Protein AF-A0A7S2KU55-F1 (afdb_monomer)

pLDDT: mean 89.02, std 12.55, range [37.56, 98.5]

Solvent-accessible surface area (backbone atoms only — not comparable to full-atom values): 14137 Å² total; per-residue (Å²): 112,73,33,62,51,45,48,50,49,51,56,50,41,56,61,52,36,80,69,86,39,77,92,61,57,81,34,45,67,57,54,40,54,37,32,52,34,23,44,72,46,87,56,88,60,27,32,63,52,28,46,52,52,53,54,47,29,46,54,41,28,76,72,74,40,80,21,62,70,32,41,67,49,54,39,28,32,24,38,20,15,28,70,40,4,73,80,36,73,59,24,25,61,49,20,44,52,51,50,52,51,35,49,65,72,33,46,96,85,49,91,55,68,34,39,72,32,37,69,45,54,36,28,31,28,38,2,17,33,45,34,84,48,86,64,25,33,59,52,23,45,51,51,51,53,48,22,48,52,38,28,77,72,69,38,62,65,30,32,65,32,41,67,41,54,39,29,33,29,40,10,16,45,65,42,91,52,91,62,19,50,60,51,20,53,51,50,53,49,52,30,50,52,42,29,76,73,66,41,69,62,29,46,68,30,40,64,46,55,38,42,51,32,45,35,27,33,72,40,56,51,57,70,34,22,56,50,27,48,51,52,50,52,50,30,48,52,45,28,76,73,67,38,71,60,29,46,75,48,74,68,46,55,50,21,34,52,42,5,46,56,41,34,65,56,75,82,90,77,73,80,76,78,83,84,83,85,131

Foldseek 3Di:
DVLVVLVVVVVVLVVVVVPDDPPSDDAQVSLLVSLQVLLPDPDLCSLVVLVVSQVVLVVCVVVVDNSDDFQSSLLSSLSSLLVNLLPDQCSLVVLVVSVVVLCVVCDPPDDDRSDYFCSSLLSSLSSLLNHQDACSLVVLVVSLVVLVVCVVVVNVRSHHALSSLLSSLSSLLPHPDPCSLVVSVVSLVVLVVVVVVPPPRSHHALSSLLSSLLSLLVDQAPVSLVVLVVSLVVLVVVVVVVPPRSHDDPSSVVSSVSNVVSNPPPPPPDPPPDPPDD

Organism: NCBI:txid163516

InterPro domains:
  IPR002885 Pentatricopeptide repeat [PF13812] (110-174)
  IPR002885 Pentatricopeptide repeat [PF13812] (200-261)
  IPR011990 Tetratricopeptide-like helical domain superfamily [G3DSA:1.25.40.10] (3-193)
  IPR011990 Tetratricopeptide-like helical domain superfamily [G3DSA:1.25.40.10] (199-272)
  IPR051222 Pentatricopeptide/CCM1 RNA-binding [PTHR47942] (93-270)

Mean predicted aligned error: 6.93 Å

Sequence (278 aa):
DSAQRAESVLVFIERIYGKDNEAIRPNTKTFAAILNAWSKSNDGDAAYRAERILRRMETLYNCGNDVKPNVFAFTSVIDTFANNAKRDRNAASKAESILEWMINLSGDGQQNEITPNTVTFNAVIKAHAKSKQEGSAQRASNLLDRMRKFESNGFGHMAPDTITFNAVINAWVNSSESNGFLKAQQTLKLMEDLFAAGNHKVQPDTISYNAVLHGFSKCRDRGSADKAKALLHQMEKLHQQGNDRVRPNAKSFTSVINAYAKSSEPDQAVKAPGGLGR

Structure (mmCIF, N/CA/C/O backbone):
data_AF-A0A7S2KU55-F1
#
_entry.id   AF-A0A7S2KU55-F1
#
loop_
_atom_site.group_PDB
_atom_site.id
_atom_site.type_symbol
_atom_site.label_atom_id
_atom_site.label_alt_id
_atom_site.label_comp_id
_atom_site.label_asym_id
_atom_site.label_entity_id
_atom_site.label_seq_id
_atom_site.pdbx_PDB_ins_code
_atom_site.Cartn_x
_atom_site.Cartn_y
_atom_site.Cartn_z
_atom_site.occupancy
_atom_site.B_iso_or_equiv
_atom_site.auth_seq_id
_atom_site.auth_comp_id
_atom_site.auth_asym_id
_atom_site.auth_atom_id
_atom_site.pdbx_PDB_model_num
ATOM 1 N N . ASP A 1 1 ? 11.630 -23.389 -8.180 1.00 77.81 1 ASP A N 1
ATOM 2 C CA . ASP A 1 1 ? 10.751 -22.206 -8.254 1.00 77.81 1 ASP A CA 1
ATOM 3 C C . ASP A 1 1 ? 10.604 -21.764 -9.717 1.00 77.81 1 ASP A C 1
ATOM 5 O O . ASP A 1 1 ? 11.582 -21.832 -10.458 1.00 77.81 1 ASP A O 1
ATOM 9 N N . SER A 1 2 ? 9.403 -21.375 -10.161 1.00 84.81 2 SER A N 1
ATOM 10 C CA . SER A 1 2 ? 9.143 -20.831 -11.504 1.00 84.81 2 SER A CA 1
ATOM 11 C C . SER A 1 2 ? 9.871 -19.511 -11.770 1.00 84.81 2 SER A C 1
ATOM 13 O O . SER A 1 2 ? 10.299 -19.286 -12.900 1.00 84.81 2 SER A O 1
ATOM 15 N N . ALA A 1 3 ? 10.068 -18.667 -10.751 1.00 87.62 3 ALA A N 1
ATOM 16 C CA . ALA A 1 3 ? 10.754 -17.382 -10.908 1.00 87.62 3 ALA A CA 1
ATOM 17 C C . ALA A 1 3 ? 12.250 -17.558 -11.209 1.00 87.62 3 ALA A C 1
ATOM 19 O O . ALA A 1 3 ? 12.777 -16.966 -12.149 1.00 87.62 3 ALA A O 1
ATOM 20 N N . GLN A 1 4 ? 12.911 -18.474 -10.495 1.00 89.44 4 GLN A N 1
ATOM 21 C CA . GLN A 1 4 ? 14.304 -18.852 -10.761 1.00 89.44 4 GLN A CA 1
ATOM 22 C C . GLN A 1 4 ? 14.487 -19.428 -12.173 1.00 89.44 4 GLN A C 1
ATOM 24 O O . GLN A 1 4 ? 15.474 -19.129 -12.845 1.00 89.44 4 GLN A O 1
ATOM 29 N N . ARG A 1 5 ? 13.528 -20.236 -12.649 1.00 88.56 5 ARG A N 1
ATOM 30 C CA . ARG A 1 5 ? 13.550 -20.763 -14.023 1.00 88.56 5 ARG A CA 1
ATOM 31 C C . ARG A 1 5 ? 13.409 -19.641 -15.053 1.00 88.56 5 ARG A C 1
ATOM 33 O O . ARG A 1 5 ? 14.166 -19.630 -16.015 1.00 88.56 5 ARG A O 1
ATOM 40 N N . ALA A 1 6 ? 12.509 -18.683 -14.828 1.00 88.62 6 ALA A N 1
ATOM 41 C CA . ALA A 1 6 ? 12.355 -17.516 -15.697 1.00 88.62 6 ALA A CA 1
ATOM 42 C C . ALA A 1 6 ? 13.629 -16.646 -15.739 1.00 88.62 6 ALA A C 1
ATOM 44 O O . ALA A 1 6 ? 14.066 -16.260 -16.820 1.00 88.62 6 ALA A O 1
ATOM 45 N N . GLU A 1 7 ? 14.278 -16.404 -14.593 1.00 88.50 7 GLU A N 1
ATOM 46 C CA . GLU A 1 7 ? 15.576 -15.706 -14.538 1.00 88.50 7 GLU A CA 1
ATOM 47 C C . GLU A 1 7 ? 16.676 -16.494 -15.277 1.00 88.50 7 GLU A C 1
ATOM 49 O O . GLU A 1 7 ? 17.462 -15.913 -16.020 1.00 88.50 7 GLU A O 1
ATOM 54 N N . SER A 1 8 ? 16.700 -17.826 -15.155 1.00 87.88 8 SER A N 1
ATOM 55 C CA . SER A 1 8 ? 17.674 -18.671 -15.870 1.00 87.88 8 SER A CA 1
ATOM 56 C C . SER A 1 8 ? 17.509 -18.593 -17.391 1.00 87.88 8 SER A C 1
ATOM 58 O O . SER A 1 8 ? 18.499 -18.620 -18.120 1.00 87.88 8 SER A O 1
ATOM 60 N N . VAL A 1 9 ? 16.269 -18.460 -17.876 1.00 87.25 9 VAL A N 1
ATOM 61 C CA . VAL A 1 9 ? 15.986 -18.247 -19.303 1.00 87.25 9 VAL A CA 1
ATOM 62 C C . VAL A 1 9 ? 16.544 -16.902 -19.775 1.00 87.25 9 VAL A C 1
ATOM 64 O O . VAL A 1 9 ? 17.112 -16.852 -20.859 1.00 87.25 9 VAL A O 1
ATOM 67 N N . LEU A 1 10 ? 16.470 -15.837 -18.969 1.00 86.12 10 LEU A N 1
ATOM 68 C CA . LEU A 1 10 ? 17.091 -14.551 -19.317 1.00 86.12 10 LEU A CA 1
ATOM 69 C C . LEU A 1 10 ? 18.605 -14.672 -19.471 1.00 86.12 10 LEU A C 1
ATOM 71 O O . LEU A 1 10 ? 19.140 -14.248 -20.488 1.00 86.12 10 LEU A O 1
ATOM 75 N N . VAL A 1 11 ? 19.275 -15.303 -18.504 1.00 86.19 11 VAL A N 1
ATOM 76 C CA . VAL A 1 11 ? 20.729 -15.534 -18.562 1.00 86.19 11 VAL A CA 1
ATOM 77 C C . VAL A 1 11 ? 21.099 -16.357 -19.797 1.00 86.19 11 VAL A C 1
ATOM 79 O O . VAL A 1 11 ? 22.099 -16.081 -20.461 1.00 86.19 11 VAL A O 1
ATOM 82 N N . PHE A 1 12 ? 20.285 -17.362 -20.127 1.00 84.69 12 PHE A N 1
ATOM 83 C CA . PHE A 1 12 ? 20.473 -18.146 -21.340 1.00 84.69 12 PHE A CA 1
ATOM 84 C C . PHE A 1 12 ? 20.353 -17.274 -22.593 1.00 84.69 12 PHE A C 1
ATOM 86 O O . PHE A 1 12 ? 21.273 -17.301 -23.406 1.00 84.69 12 PHE A O 1
ATOM 93 N N . ILE A 1 13 ? 19.285 -16.472 -22.710 1.00 82.81 13 ILE A N 1
ATOM 94 C CA . ILE A 1 13 ? 19.056 -15.550 -23.833 1.00 82.81 13 ILE A CA 1
ATOM 95 C C . ILE A 1 13 ? 20.216 -14.549 -23.975 1.00 82.81 13 ILE A C 1
ATOM 97 O O . ILE A 1 13 ? 20.722 -14.347 -25.076 1.00 82.81 13 ILE A O 1
ATOM 101 N N . GLU A 1 14 ? 20.696 -13.962 -22.877 1.00 78.88 14 GLU A N 1
ATOM 102 C CA . GLU A 1 14 ? 21.829 -13.025 -22.899 1.00 78.88 14 GLU A CA 1
ATOM 103 C C . GLU A 1 14 ? 23.132 -13.693 -23.375 1.00 78.88 14 GLU A C 1
ATOM 105 O O . GLU A 1 14 ? 23.921 -13.080 -24.096 1.00 78.88 14 GLU A O 1
ATOM 110 N N . ARG A 1 15 ? 23.353 -14.969 -23.029 1.00 79.62 15 ARG A N 1
ATOM 111 C CA . ARG A 1 15 ? 24.544 -15.726 -23.449 1.00 79.62 15 ARG A CA 1
ATOM 112 C C . ARG A 1 15 ? 24.552 -16.041 -24.945 1.00 79.62 15 ARG A C 1
ATOM 114 O O . ARG A 1 15 ? 25.622 -16.049 -25.550 1.00 79.62 15 ARG A O 1
ATOM 121 N N . ILE A 1 16 ? 23.392 -16.350 -25.523 1.00 75.69 16 ILE A N 1
ATOM 122 C CA . ILE A 1 16 ? 23.267 -16.641 -26.960 1.00 75.69 16 ILE A CA 1
ATOM 123 C C . ILE A 1 16 ? 23.226 -15.360 -27.805 1.00 75.69 16 ILE A C 1
ATOM 125 O O . ILE A 1 16 ? 23.717 -15.373 -28.928 1.00 75.69 16 ILE A O 1
ATOM 129 N N . TYR A 1 17 ? 22.735 -14.245 -27.249 1.00 69.25 17 TYR A N 1
ATOM 130 C CA . TYR A 1 17 ? 22.752 -12.931 -27.903 1.00 69.25 17 TYR A CA 1
ATOM 131 C C . TYR A 1 17 ? 24.174 -12.456 -28.242 1.00 69.25 17 TYR A C 1
ATOM 133 O O . TYR A 1 17 ? 24.401 -11.951 -29.336 1.00 69.25 17 TYR A O 1
ATOM 141 N N . GLY A 1 18 ? 25.155 -12.681 -27.358 1.00 60.44 18 GLY A N 1
ATOM 142 C CA . GLY A 1 18 ? 26.559 -12.312 -27.601 1.00 60.44 18 GLY A CA 1
ATOM 143 C C . GLY A 1 18 ? 27.261 -13.075 -28.740 1.00 60.44 18 GLY A C 1
ATOM 144 O O . GLY A 1 18 ? 28.468 -12.921 -28.896 1.00 60.44 18 GLY A O 1
ATOM 145 N N . LYS A 1 19 ? 26.538 -13.923 -29.489 1.00 57.94 19 LYS A N 1
ATOM 146 C CA . LYS A 1 19 ? 27.038 -14.792 -30.564 1.00 57.94 19 LYS A CA 1
ATOM 147 C C . LYS A 1 19 ? 26.159 -14.741 -31.832 1.00 57.94 19 LYS A C 1
ATOM 149 O O . LYS A 1 19 ? 25.810 -15.789 -32.353 1.00 57.94 19 LYS A O 1
ATOM 154 N N . ASP A 1 20 ? 25.798 -13.557 -32.331 1.00 55.19 20 ASP A N 1
ATOM 155 C CA . ASP A 1 20 ? 25.278 -13.361 -33.710 1.00 55.19 20 ASP A CA 1
ATOM 156 C C . ASP A 1 20 ? 23.749 -13.439 -33.950 1.00 55.19 20 ASP A C 1
ATOM 158 O O . ASP A 1 20 ? 23.322 -13.688 -35.078 1.00 55.19 20 ASP A O 1
ATOM 162 N N . ASN A 1 21 ? 22.879 -13.188 -32.957 1.00 64.25 21 ASN A N 1
ATOM 163 C CA . ASN A 1 21 ? 21.425 -13.122 -33.213 1.00 64.25 21 ASN A CA 1
ATOM 164 C C . ASN A 1 21 ? 20.723 -11.942 -32.515 1.00 64.25 21 ASN A C 1
ATOM 166 O O . ASN A 1 21 ? 20.385 -12.001 -31.332 1.00 64.25 21 ASN A O 1
ATOM 170 N N . GLU A 1 22 ? 20.445 -10.875 -33.269 1.00 66.56 22 GLU A N 1
ATOM 171 C CA . GLU A 1 22 ? 19.709 -9.699 -32.778 1.00 66.56 22 GLU A CA 1
ATOM 172 C C . GLU A 1 22 ? 18.219 -9.980 -32.505 1.00 66.56 22 GLU A C 1
ATOM 174 O O . GLU A 1 22 ? 17.615 -9.315 -31.662 1.00 66.56 22 GLU A O 1
ATOM 179 N N . ALA A 1 23 ? 17.619 -10.996 -33.142 1.00 71.62 23 ALA A N 1
ATOM 180 C CA . ALA A 1 23 ? 16.180 -11.276 -33.044 1.00 71.62 23 ALA A CA 1
ATOM 181 C C . ALA A 1 23 ? 15.738 -11.786 -31.659 1.00 71.62 23 ALA A C 1
ATOM 183 O O . ALA A 1 23 ? 14.553 -11.763 -31.329 1.00 71.62 23 ALA A O 1
ATOM 184 N N . ILE A 1 24 ? 16.685 -12.248 -30.841 1.00 76.06 24 ILE A N 1
ATOM 185 C CA . ILE A 1 24 ? 16.445 -12.808 -29.504 1.00 76.06 24 ILE A CA 1
ATOM 186 C C . ILE A 1 24 ? 16.807 -11.838 -28.373 1.00 76.06 24 ILE A C 1
ATOM 188 O O . ILE A 1 24 ? 16.785 -12.226 -27.207 1.00 76.06 24 ILE A O 1
ATOM 192 N N . ARG A 1 25 ? 17.142 -10.580 -28.686 1.00 74.94 25 ARG A N 1
ATOM 193 C CA . ARG A 1 25 ? 17.523 -9.572 -27.687 1.00 74.94 25 ARG A CA 1
ATOM 194 C C . ARG A 1 25 ? 16.415 -9.402 -26.631 1.00 74.94 25 ARG A C 1
ATOM 196 O O . ARG A 1 25 ? 15.265 -9.131 -26.993 1.00 74.94 25 ARG A O 1
ATOM 203 N N . PRO A 1 26 ? 16.727 -9.517 -25.324 1.00 81.38 26 PRO A N 1
ATOM 204 C CA . PRO A 1 26 ? 15.766 -9.213 -24.273 1.00 81.38 26 PRO A CA 1
ATOM 205 C C . PRO A 1 26 ? 15.262 -7.774 -24.399 1.00 81.38 26 PRO A C 1
ATOM 207 O O . PRO A 1 26 ? 16.054 -6.842 -24.511 1.00 81.38 26 PRO A O 1
ATOM 210 N N . ASN A 1 27 ? 13.946 -7.599 -24.346 1.00 85.25 27 ASN A N 1
ATOM 211 C CA . ASN A 1 27 ? 13.297 -6.291 -24.372 1.00 85.25 27 ASN A CA 1
ATOM 212 C C . ASN A 1 27 ? 12.539 -6.049 -23.060 1.00 85.25 27 ASN A C 1
ATOM 214 O O . ASN A 1 27 ? 12.462 -6.925 -22.191 1.00 85.25 27 ASN A O 1
ATOM 218 N N . THR A 1 28 ? 11.923 -4.876 -22.921 1.00 87.56 28 THR A N 1
ATOM 219 C CA . THR A 1 28 ? 11.150 -4.499 -21.726 1.00 87.56 28 THR A CA 1
ATOM 220 C C . THR A 1 28 ? 10.103 -5.545 -21.319 1.00 87.56 28 THR A C 1
ATOM 222 O O . THR A 1 28 ? 9.896 -5.765 -20.125 1.00 87.56 28 THR A O 1
ATOM 225 N N . LYS A 1 29 ? 9.475 -6.253 -22.274 1.00 87.19 29 LYS A N 1
ATOM 226 C CA . LYS A 1 29 ? 8.480 -7.300 -21.973 1.00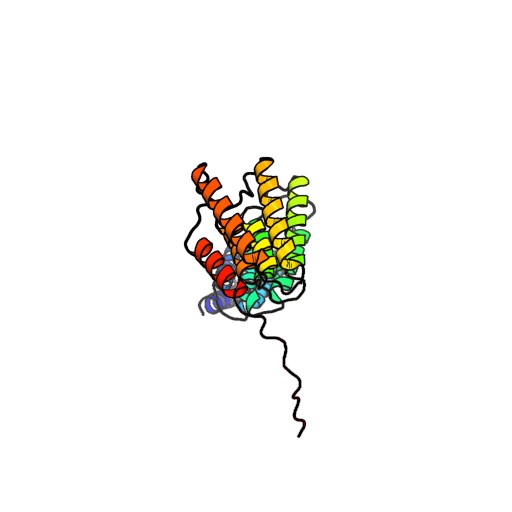 87.19 29 LYS A CA 1
ATOM 227 C C . LYS A 1 29 ? 9.120 -8.535 -21.337 1.00 87.19 29 LYS A C 1
ATOM 229 O O . LYS A 1 29 ? 8.548 -9.081 -20.395 1.00 87.19 29 LYS A O 1
ATOM 234 N N . THR A 1 30 ? 10.301 -8.949 -21.803 1.00 89.25 30 THR A N 1
ATOM 235 C CA . THR A 1 30 ? 11.052 -10.075 -21.220 1.00 89.25 30 THR A CA 1
ATOM 236 C C . THR A 1 30 ? 11.371 -9.806 -19.752 1.00 89.25 30 THR A C 1
ATOM 238 O O . THR A 1 30 ? 11.058 -10.622 -18.887 1.00 89.25 30 THR A O 1
ATOM 241 N N . PHE A 1 31 ? 11.922 -8.629 -19.450 1.00 90.81 31 PHE A N 1
ATOM 242 C CA . PHE A 1 31 ? 12.237 -8.246 -18.075 1.00 90.81 31 PHE A CA 1
ATOM 243 C C . PHE A 1 31 ? 10.983 -8.102 -17.203 1.00 90.81 31 PHE A C 1
ATOM 245 O O . PHE A 1 31 ? 10.953 -8.619 -16.085 1.00 90.81 31 PHE A O 1
ATOM 252 N N . ALA A 1 32 ? 9.920 -7.476 -17.719 1.00 89.38 32 ALA A N 1
ATOM 253 C CA . ALA A 1 32 ? 8.648 -7.349 -17.010 1.00 89.38 32 ALA A CA 1
ATOM 254 C C . ALA A 1 32 ? 8.047 -8.717 -16.641 1.00 89.38 32 ALA A C 1
ATOM 256 O O . ALA A 1 32 ? 7.577 -8.904 -15.517 1.00 89.38 32 ALA A O 1
ATOM 257 N N . ALA A 1 33 ? 8.104 -9.703 -17.542 1.00 90.38 33 ALA A N 1
ATOM 258 C CA . ALA A 1 33 ? 7.617 -11.053 -17.265 1.00 90.38 33 ALA A CA 1
ATOM 259 C C . ALA A 1 33 ? 8.371 -11.718 -16.101 1.00 90.38 33 ALA A C 1
ATOM 261 O O . ALA A 1 33 ? 7.756 -12.368 -15.253 1.00 90.38 33 ALA A O 1
ATOM 262 N N . ILE A 1 34 ? 9.687 -11.515 -16.020 1.00 92.50 34 ILE A N 1
ATOM 263 C CA . ILE A 1 34 ? 10.525 -12.073 -14.952 1.00 92.50 34 ILE A CA 1
ATOM 264 C C . ILE A 1 34 ? 10.258 -11.354 -13.626 1.00 92.50 34 ILE A C 1
ATOM 266 O O . ILE A 1 34 ? 10.112 -12.013 -12.599 1.00 92.50 34 ILE A O 1
ATOM 270 N N . LEU A 1 35 ? 10.120 -10.025 -13.635 1.00 93.69 35 LEU A N 1
ATOM 271 C CA . LEU A 1 35 ? 9.746 -9.250 -12.446 1.00 93.69 35 LEU A CA 1
ATOM 272 C C . LEU A 1 35 ? 8.379 -9.677 -11.891 1.00 93.69 35 LEU A C 1
ATOM 274 O O . LEU A 1 35 ? 8.228 -9.835 -10.682 1.00 93.69 35 LEU A O 1
ATOM 278 N N . ASN A 1 36 ? 7.409 -9.947 -12.766 1.00 91.06 36 ASN A N 1
ATOM 279 C CA . ASN A 1 36 ? 6.107 -10.494 -12.382 1.00 91.06 36 ASN A CA 1
ATOM 280 C C . ASN A 1 36 ? 6.200 -11.927 -11.829 1.00 91.06 36 ASN A C 1
ATOM 282 O O . ASN A 1 36 ? 5.436 -12.309 -10.945 1.00 91.06 36 ASN A O 1
ATOM 286 N N . ALA A 1 37 ? 7.120 -12.746 -12.345 1.00 92.12 37 ALA A N 1
ATOM 287 C CA . ALA A 1 37 ? 7.362 -14.074 -11.790 1.00 92.12 37 ALA A CA 1
ATOM 288 C C . ALA A 1 37 ? 7.951 -13.975 -10.372 1.00 92.12 37 ALA A C 1
ATOM 290 O O . ALA A 1 37 ? 7.498 -14.684 -9.474 1.00 92.12 37 ALA A O 1
ATOM 291 N N . TRP A 1 38 ? 8.897 -13.056 -10.149 1.00 92.81 38 TRP A N 1
ATOM 292 C CA . TRP A 1 38 ? 9.461 -12.789 -8.824 1.00 92.81 38 TRP A CA 1
ATOM 293 C C . TRP A 1 38 ? 8.447 -12.195 -7.847 1.00 92.81 38 TRP A C 1
ATOM 295 O O . TRP A 1 38 ? 8.446 -12.593 -6.685 1.00 92.81 38 TRP A O 1
ATOM 305 N N . SER A 1 39 ? 7.538 -11.319 -8.289 1.00 89.94 39 SER A N 1
ATOM 306 C CA . SER A 1 39 ? 6.506 -10.737 -7.410 1.00 89.94 39 SER A CA 1
ATOM 307 C C . SER A 1 39 ? 5.508 -11.746 -6.863 1.00 89.94 39 SER A C 1
ATOM 309 O O . SER A 1 39 ? 4.933 -11.529 -5.794 1.00 89.94 39 SER A O 1
ATOM 311 N N . LYS A 1 40 ? 5.357 -12.875 -7.557 1.00 88.19 40 LYS A N 1
ATOM 312 C CA . LYS A 1 40 ? 4.513 -14.001 -7.151 1.00 88.19 40 LYS A CA 1
ATOM 313 C C . LYS A 1 40 ? 5.285 -15.121 -6.454 1.00 88.19 40 LYS A C 1
ATOM 315 O O . LYS A 1 40 ? 4.661 -16.074 -5.988 1.00 88.19 40 LYS A O 1
ATOM 320 N N . SER A 1 41 ? 6.613 -15.037 -6.387 1.00 88.56 41 SER A N 1
ATOM 321 C CA . SER A 1 41 ? 7.423 -16.017 -5.670 1.00 88.56 41 SER A CA 1
ATOM 322 C C . SER A 1 41 ? 7.318 -15.805 -4.154 1.00 88.56 41 SER A C 1
ATOM 324 O O . SER A 1 41 ? 7.143 -14.691 -3.663 1.00 88.56 41 SER A O 1
ATOM 326 N N . ASN A 1 42 ? 7.421 -16.904 -3.406 1.00 84.69 42 ASN A N 1
ATOM 327 C CA . ASN A 1 42 ? 7.502 -16.910 -1.943 1.00 84.69 42 ASN A CA 1
ATOM 328 C C . ASN A 1 42 ? 8.953 -17.104 -1.448 1.00 84.69 42 ASN A C 1
ATOM 330 O O . ASN A 1 42 ? 9.163 -17.311 -0.249 1.00 84.69 42 ASN A O 1
ATOM 334 N N . ASP A 1 43 ? 9.929 -17.077 -2.364 1.00 87.88 43 ASP A N 1
ATOM 335 C CA . ASP A 1 43 ? 11.366 -17.110 -2.084 1.00 87.88 43 ASP A CA 1
ATOM 336 C C . ASP A 1 43 ? 11.767 -15.874 -1.254 1.00 87.88 43 ASP A C 1
ATOM 338 O O . ASP A 1 43 ? 11.323 -14.755 -1.526 1.00 87.88 43 ASP A O 1
ATOM 342 N N . GLY A 1 44 ? 12.581 -16.079 -0.214 1.00 84.25 44 GLY A N 1
ATOM 343 C CA . GLY A 1 44 ? 13.027 -15.006 0.680 1.00 84.25 44 GLY A CA 1
ATOM 344 C C . GLY A 1 44 ? 13.910 -13.969 -0.017 1.00 84.25 44 GLY A C 1
ATOM 345 O O . GLY A 1 44 ? 13.865 -12.794 0.344 1.00 84.25 44 GLY A O 1
ATOM 346 N N . ASP A 1 45 ? 14.631 -14.377 -1.063 1.00 89.06 45 ASP A N 1
ATOM 347 C CA . ASP A 1 45 ? 15.509 -13.504 -1.844 1.00 89.06 45 ASP A CA 1
ATOM 348 C C . ASP A 1 45 ? 14.792 -12.857 -3.038 1.00 89.06 45 ASP A C 1
ATOM 350 O O . ASP A 1 45 ? 15.401 -12.082 -3.784 1.00 89.06 45 ASP A O 1
ATOM 354 N N . ALA A 1 46 ? 13.497 -13.144 -3.236 1.00 91.94 46 ALA A N 1
ATOM 355 C CA . ALA A 1 46 ? 12.731 -12.676 -4.390 1.00 91.94 46 ALA A CA 1
ATOM 356 C C . ALA A 1 46 ? 12.823 -11.157 -4.581 1.00 91.94 46 ALA A C 1
ATOM 358 O O . ALA A 1 46 ? 13.003 -10.685 -5.704 1.00 91.94 46 ALA A O 1
ATOM 359 N N . ALA A 1 47 ? 12.752 -10.396 -3.486 1.00 93.00 47 ALA A N 1
ATOM 360 C CA . ALA A 1 47 ? 12.774 -8.940 -3.537 1.00 93.00 47 ALA A CA 1
ATOM 361 C C . ALA A 1 47 ? 14.130 -8.378 -4.000 1.00 93.00 47 ALA A C 1
ATOM 363 O O . ALA A 1 47 ? 14.184 -7.514 -4.874 1.00 93.00 47 ALA A O 1
ATOM 364 N N . TYR A 1 48 ? 15.235 -8.928 -3.491 1.00 94.38 48 TYR A N 1
ATOM 365 C CA . TYR A 1 48 ? 16.584 -8.513 -3.884 1.00 94.38 48 TYR A CA 1
ATOM 366 C C . TYR A 1 48 ? 16.924 -8.938 -5.317 1.00 94.38 48 TYR A C 1
ATOM 368 O O . TYR A 1 48 ? 17.580 -8.195 -6.050 1.00 94.38 48 TYR A O 1
ATOM 376 N N . ARG A 1 49 ? 16.441 -10.106 -5.757 1.00 94.56 49 ARG A N 1
ATOM 377 C CA . ARG A 1 49 ? 16.576 -10.537 -7.155 1.00 94.56 49 ARG A CA 1
ATOM 378 C C . ARG A 1 49 ? 15.783 -9.642 -8.101 1.00 94.56 49 ARG A C 1
ATOM 380 O O . ARG A 1 49 ? 16.327 -9.219 -9.119 1.00 94.56 49 ARG A O 1
ATOM 387 N N . ALA A 1 50 ? 14.547 -9.297 -7.746 1.00 95.25 50 ALA A N 1
ATOM 388 C CA . ALA A 1 50 ? 13.735 -8.359 -8.513 1.00 95.25 50 ALA A CA 1
ATOM 389 C C . ALA A 1 50 ? 14.401 -6.970 -8.598 1.00 95.25 50 ALA A C 1
ATOM 391 O O . ALA A 1 50 ? 14.486 -6.401 -9.686 1.00 95.25 50 ALA A O 1
ATOM 392 N N . GLU A 1 51 ? 14.966 -6.459 -7.494 1.00 95.88 51 GLU A N 1
ATOM 393 C CA . GLU A 1 51 ? 15.739 -5.205 -7.490 1.00 95.88 51 GLU A CA 1
ATOM 394 C C . GLU A 1 51 ? 16.939 -5.276 -8.446 1.00 95.88 51 GLU A C 1
ATOM 396 O O . GLU A 1 51 ? 17.148 -4.367 -9.251 1.00 95.88 51 GLU A O 1
ATOM 401 N N . ARG A 1 52 ? 17.709 -6.371 -8.406 1.00 95.25 52 ARG A N 1
ATOM 402 C CA . ARG A 1 52 ? 18.865 -6.571 -9.291 1.00 95.25 52 ARG A CA 1
ATOM 403 C C . ARG A 1 52 ? 18.468 -6.554 -10.766 1.00 95.25 52 ARG A C 1
ATOM 405 O O . ARG A 1 52 ? 19.172 -5.957 -11.577 1.00 95.25 52 ARG A O 1
ATOM 412 N N . ILE A 1 53 ? 17.341 -7.175 -11.107 1.00 94.31 53 ILE A N 1
ATOM 413 C CA . ILE A 1 53 ? 16.807 -7.195 -12.473 1.00 94.31 53 ILE A CA 1
ATOM 414 C C . ILE A 1 53 ? 16.400 -5.784 -12.914 1.00 94.31 53 ILE A C 1
ATOM 416 O O . ILE A 1 53 ? 16.748 -5.372 -14.017 1.00 94.31 53 ILE A O 1
ATOM 420 N N . LEU A 1 54 ? 15.738 -5.007 -12.053 1.00 95.25 54 LEU A N 1
ATOM 421 C CA . LEU A 1 54 ? 15.360 -3.625 -12.364 1.00 95.25 54 LEU A CA 1
ATOM 422 C C . LEU A 1 54 ? 16.585 -2.715 -12.567 1.00 95.25 54 LEU A C 1
ATOM 424 O O . LEU A 1 54 ? 16.638 -1.964 -13.538 1.00 95.25 54 LEU A O 1
ATOM 428 N N . ARG A 1 55 ? 17.615 -2.831 -11.718 1.00 94.75 55 ARG A N 1
ATOM 429 C CA . ARG A 1 55 ? 18.896 -2.117 -11.907 1.00 94.75 55 ARG A CA 1
ATOM 430 C C . ARG A 1 55 ? 19.604 -2.531 -13.194 1.00 94.75 55 ARG A C 1
ATOM 432 O O . ARG A 1 55 ? 20.225 -1.709 -13.867 1.00 94.75 55 ARG A O 1
ATOM 439 N N . ARG A 1 56 ? 19.498 -3.811 -13.562 1.00 91.81 56 ARG A N 1
ATOM 440 C CA . ARG A 1 56 ? 20.030 -4.315 -14.828 1.00 91.81 56 ARG A CA 1
ATOM 441 C C . ARG A 1 56 ? 19.308 -3.696 -16.025 1.00 91.81 56 ARG A C 1
ATOM 443 O O . ARG A 1 56 ? 19.997 -3.295 -16.958 1.00 91.81 56 ARG A O 1
ATOM 450 N N . MET A 1 57 ? 17.978 -3.567 -15.985 1.00 92.56 57 MET A N 1
ATOM 451 C CA . MET A 1 57 ? 17.213 -2.862 -17.025 1.00 92.56 57 MET A CA 1
ATOM 452 C C . MET A 1 57 ? 17.699 -1.419 -17.197 1.00 92.56 57 MET A C 1
ATOM 454 O O . MET A 1 57 ? 17.997 -1.016 -18.315 1.00 92.56 57 MET A O 1
ATOM 458 N N . GLU A 1 58 ? 17.850 -0.668 -16.099 1.00 91.00 58 GLU A N 1
ATOM 459 C CA . GLU A 1 58 ? 18.364 0.711 -16.140 1.00 91.00 58 GLU A CA 1
ATOM 460 C C . GLU A 1 58 ? 19.770 0.774 -16.753 1.00 91.00 58 GLU A C 1
ATOM 462 O O . GLU A 1 58 ? 20.025 1.582 -17.641 1.00 91.00 58 GLU A O 1
ATOM 467 N N . THR A 1 59 ? 20.672 -0.116 -16.332 1.00 90.81 59 THR A N 1
ATOM 468 C CA . THR A 1 59 ? 22.039 -0.170 -16.873 1.00 90.81 59 THR A CA 1
ATOM 469 C C . THR A 1 59 ? 22.026 -0.419 -18.381 1.00 90.81 59 THR A C 1
ATOM 471 O O . THR A 1 59 ? 22.720 0.264 -19.128 1.00 90.81 59 THR A O 1
ATOM 474 N N . LEU A 1 6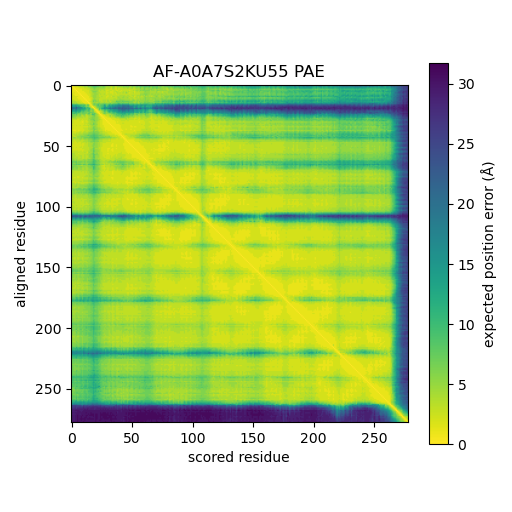0 ? 21.222 -1.380 -18.847 1.00 88.69 60 LEU A N 1
ATOM 475 C CA . LEU A 1 60 ? 21.106 -1.690 -20.271 1.00 88.69 60 LEU A CA 1
ATOM 476 C C . LEU A 1 60 ? 20.532 -0.507 -21.055 1.00 88.69 60 LEU A C 1
ATOM 478 O O . LEU A 1 60 ? 21.063 -0.179 -22.117 1.00 88.69 60 LEU A O 1
ATOM 482 N N . TYR A 1 61 ? 19.503 0.152 -20.523 1.00 88.88 61 TYR A N 1
ATOM 483 C CA . TYR A 1 61 ? 18.927 1.351 -21.125 1.00 88.88 61 TYR A CA 1
ATOM 484 C C . TYR A 1 61 ? 19.957 2.481 -21.254 1.00 88.88 61 TYR A C 1
ATOM 486 O O . TYR A 1 61 ? 20.133 3.031 -22.339 1.00 88.88 61 TYR A O 1
ATOM 494 N N . ASN A 1 62 ? 20.730 2.743 -20.197 1.00 87.81 62 ASN A N 1
ATOM 495 C CA . ASN A 1 62 ? 21.797 3.748 -20.206 1.00 87.81 62 ASN A CA 1
ATOM 496 C C . ASN A 1 62 ? 22.943 3.401 -21.174 1.00 87.81 62 ASN A C 1
ATOM 498 O O . ASN A 1 62 ? 23.612 4.296 -21.682 1.00 87.81 62 ASN A O 1
ATOM 502 N N . CYS A 1 63 ? 23.152 2.116 -21.480 1.00 87.00 63 CYS A N 1
ATOM 503 C CA . CYS A 1 63 ? 24.072 1.660 -22.525 1.00 87.00 63 CYS A CA 1
ATOM 504 C C . CYS A 1 63 ? 23.476 1.716 -23.951 1.00 87.00 63 CYS A C 1
ATOM 506 O O . CYS A 1 63 ? 24.069 1.156 -24.870 1.00 87.00 63 CYS A O 1
ATOM 508 N N . GLY A 1 64 ? 22.306 2.334 -24.151 1.00 82.44 64 GLY A N 1
ATOM 509 C CA . GLY A 1 64 ? 21.658 2.473 -25.461 1.00 82.44 64 GLY A CA 1
ATOM 510 C C . GLY A 1 64 ? 20.831 1.260 -25.899 1.00 82.44 64 GLY A C 1
ATOM 511 O O . GLY A 1 64 ? 20.523 1.119 -27.083 1.00 82.44 64 GLY A O 1
ATOM 512 N N . ASN A 1 65 ? 20.475 0.356 -24.978 1.00 83.12 65 ASN A N 1
ATOM 513 C CA . ASN A 1 65 ? 19.561 -0.744 -25.287 1.00 83.12 65 ASN A CA 1
ATOM 514 C C . ASN A 1 65 ? 18.100 -0.302 -25.141 1.00 83.12 65 ASN A C 1
ATOM 516 O O . ASN A 1 65 ? 17.760 0.437 -24.222 1.00 83.12 65 ASN A O 1
ATOM 520 N N . ASP A 1 66 ? 17.214 -0.833 -25.984 1.00 83.25 66 ASP A N 1
ATOM 521 C CA . ASP A 1 66 ? 15.768 -0.585 -25.897 1.00 83.25 66 ASP A CA 1
ATOM 522 C C . ASP A 1 66 ? 15.108 -1.437 -24.790 1.00 83.25 66 ASP A C 1
ATOM 524 O O . ASP A 1 66 ? 14.327 -2.361 -25.024 1.00 83.25 66 ASP A O 1
ATOM 528 N N . VAL A 1 67 ? 15.526 -1.187 -23.546 1.00 87.00 67 VAL A N 1
ATOM 529 C CA . VAL A 1 67 ? 15.094 -1.912 -22.337 1.00 87.00 67 VAL A CA 1
ATOM 530 C C . VAL A 1 67 ? 14.731 -0.919 -21.237 1.00 87.00 67 VAL A C 1
ATOM 532 O O . VAL A 1 67 ? 15.169 -1.016 -20.091 1.00 87.00 67 VAL A O 1
ATOM 535 N N . LYS A 1 68 ? 13.947 0.092 -21.600 1.00 86.88 68 LYS A N 1
ATOM 536 C CA . LYS A 1 68 ? 13.565 1.161 -20.683 1.00 86.88 68 LYS A CA 1
ATOM 537 C C . LYS A 1 68 ? 12.692 0.617 -19.539 1.00 86.88 68 LYS A C 1
ATOM 539 O O . LYS A 1 68 ? 11.650 0.009 -19.813 1.00 86.88 68 LYS A O 1
ATOM 544 N N . PRO A 1 69 ? 13.072 0.826 -18.262 1.00 89.69 69 PRO A N 1
ATOM 545 C CA . PRO A 1 69 ? 12.183 0.570 -17.134 1.00 89.69 69 PRO A CA 1
ATOM 546 C C . PRO A 1 69 ? 10.885 1.372 -17.266 1.00 89.69 69 PRO A C 1
ATOM 548 O O . PRO A 1 69 ? 10.898 2.505 -17.734 1.00 89.69 69 PRO A O 1
ATOM 551 N N . ASN A 1 70 ? 9.766 0.798 -16.833 1.00 90.75 70 ASN A N 1
ATOM 552 C CA . ASN A 1 70 ? 8.459 1.455 -16.830 1.00 90.75 70 ASN A CA 1
ATOM 553 C C . ASN A 1 70 ? 7.779 1.308 -15.459 1.00 90.75 70 ASN A C 1
ATOM 555 O O . ASN A 1 70 ? 8.281 0.587 -14.591 1.00 90.75 70 ASN A O 1
ATOM 559 N N . VAL A 1 71 ? 6.619 1.951 -15.272 1.00 93.00 71 VAL A N 1
ATOM 560 C CA . VAL A 1 71 ? 5.822 1.866 -14.032 1.00 93.00 71 VAL A CA 1
ATOM 561 C C . VAL A 1 71 ? 5.662 0.423 -13.564 1.00 93.00 71 VAL A C 1
ATOM 563 O O . VAL A 1 71 ? 5.913 0.125 -12.402 1.00 93.00 71 VAL A O 1
ATOM 566 N N . PHE A 1 72 ? 5.318 -0.495 -14.471 1.00 92.62 72 PHE A N 1
ATOM 567 C CA . PHE A 1 72 ? 5.108 -1.898 -14.123 1.00 92.62 72 PHE A CA 1
ATOM 568 C C . PHE A 1 72 ? 6.355 -2.552 -13.515 1.00 92.62 72 PHE A C 1
ATOM 570 O O . PHE A 1 72 ? 6.241 -3.277 -12.524 1.00 92.62 72 PHE A O 1
ATOM 577 N N . ALA A 1 73 ? 7.538 -2.298 -14.081 1.00 94.06 73 ALA A N 1
ATOM 578 C CA . ALA A 1 73 ? 8.792 -2.840 -13.573 1.00 94.06 73 ALA A CA 1
ATOM 579 C C . ALA A 1 73 ? 9.070 -2.351 -12.140 1.00 94.06 73 ALA A C 1
ATOM 581 O O . ALA A 1 73 ? 9.306 -3.169 -11.249 1.00 94.06 73 ALA A O 1
ATOM 582 N N . PHE A 1 74 ? 8.942 -1.043 -11.891 1.00 95.62 74 PHE A N 1
ATOM 583 C CA . PHE A 1 74 ? 9.108 -0.458 -10.556 1.00 95.62 74 PHE A CA 1
ATOM 584 C C . PHE A 1 74 ? 8.075 -0.982 -9.554 1.00 95.62 74 PHE A C 1
ATOM 586 O O . PHE A 1 74 ? 8.445 -1.483 -8.490 1.00 95.62 74 PHE A O 1
ATO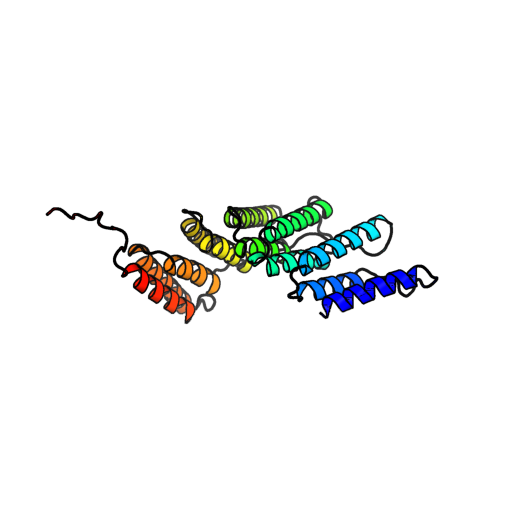M 593 N N . THR A 1 75 ? 6.784 -0.923 -9.895 1.00 95.19 75 THR A N 1
ATOM 594 C CA . THR A 1 75 ? 5.697 -1.386 -9.023 1.00 95.19 75 THR A CA 1
ATOM 595 C C . THR A 1 75 ? 5.835 -2.874 -8.701 1.00 95.19 75 THR A C 1
ATOM 597 O O . THR A 1 75 ? 5.581 -3.267 -7.565 1.00 95.19 75 THR A O 1
ATOM 600 N N . SER A 1 76 ? 6.292 -3.699 -9.652 1.00 94.75 76 SER A N 1
ATOM 601 C CA . SER A 1 76 ? 6.536 -5.128 -9.416 1.00 94.75 76 SER A CA 1
ATOM 602 C C . SER A 1 76 ? 7.609 -5.348 -8.355 1.00 94.75 76 SER A C 1
ATOM 604 O O . SER A 1 76 ? 7.386 -6.120 -7.425 1.00 94.75 76 SER A O 1
ATOM 606 N N . VAL A 1 77 ? 8.747 -4.645 -8.437 1.00 96.69 77 VAL A N 1
ATOM 607 C CA . VAL A 1 77 ? 9.793 -4.744 -7.406 1.00 96.69 77 VAL A CA 1
ATOM 608 C C . VAL A 1 77 ? 9.278 -4.229 -6.061 1.00 96.69 77 VAL A C 1
ATOM 610 O O . VAL A 1 77 ? 9.453 -4.894 -5.043 1.00 96.69 77 VAL A O 1
ATOM 613 N N . ILE A 1 78 ? 8.582 -3.096 -6.031 1.00 96.62 78 ILE A N 1
ATOM 614 C CA . ILE A 1 78 ? 8.015 -2.556 -4.789 1.00 96.62 78 ILE A CA 1
ATOM 615 C C . ILE A 1 78 ? 7.031 -3.551 -4.150 1.00 96.62 78 ILE A C 1
ATOM 617 O O . ILE A 1 78 ? 7.109 -3.785 -2.943 1.00 96.62 78 ILE A O 1
ATOM 621 N N . ASP A 1 79 ? 6.148 -4.188 -4.927 1.00 94.25 79 ASP A N 1
ATOM 622 C CA . ASP A 1 79 ? 5.215 -5.186 -4.388 1.00 94.25 79 ASP A CA 1
ATOM 623 C C . ASP A 1 79 ? 5.946 -6.452 -3.908 1.00 94.25 79 ASP A C 1
ATOM 625 O O . ASP A 1 79 ? 5.571 -7.006 -2.874 1.00 94.25 79 ASP A O 1
ATOM 629 N N . THR A 1 80 ? 7.052 -6.862 -4.554 1.00 94.81 80 THR A N 1
ATOM 630 C CA . THR A 1 80 ? 7.894 -7.968 -4.043 1.00 94.81 80 THR A CA 1
ATOM 631 C C . THR A 1 80 ? 8.421 -7.670 -2.634 1.00 94.81 80 THR A C 1
ATOM 633 O O . THR A 1 80 ? 8.327 -8.523 -1.744 1.00 94.81 80 THR A O 1
ATOM 636 N N . PHE A 1 81 ? 8.896 -6.443 -2.385 1.00 95.62 81 PHE A N 1
ATOM 637 C CA . PHE A 1 81 ? 9.313 -6.001 -1.053 1.00 95.62 81 PHE A CA 1
ATOM 638 C C . PHE A 1 81 ? 8.115 -5.904 -0.099 1.00 95.62 81 PHE A C 1
ATOM 640 O O . PHE A 1 81 ? 8.173 -6.407 1.023 1.00 95.62 81 PHE A O 1
ATOM 647 N N . ALA A 1 82 ? 6.985 -5.345 -0.541 1.00 93.88 82 ALA A N 1
ATOM 648 C CA . ALA A 1 82 ? 5.771 -5.239 0.269 1.00 93.88 82 ALA A CA 1
ATOM 649 C C . ALA A 1 82 ? 5.198 -6.606 0.681 1.00 93.88 82 ALA A C 1
ATOM 651 O O . ALA A 1 82 ? 4.577 -6.745 1.742 1.00 93.88 82 ALA A O 1
ATOM 652 N N . ASN A 1 83 ? 5.379 -7.641 -0.136 1.00 91.00 83 ASN A N 1
ATOM 653 C CA . ASN A 1 83 ? 4.966 -9.005 0.183 1.00 91.00 83 ASN A CA 1
ATOM 654 C C . ASN A 1 83 ? 5.916 -9.668 1.192 1.00 91.00 83 ASN A C 1
ATOM 656 O O . ASN A 1 83 ? 5.442 -10.394 2.069 1.00 91.00 83 ASN A O 1
ATOM 660 N N . ASN A 1 84 ? 7.202 -9.310 1.171 1.00 90.06 84 ASN A N 1
ATOM 661 C CA . ASN A 1 84 ? 8.220 -9.805 2.101 1.00 90.06 84 ASN A CA 1
ATOM 662 C C . ASN A 1 84 ? 8.389 -8.973 3.390 1.00 90.06 84 ASN A C 1
ATOM 664 O O . ASN A 1 84 ? 9.060 -9.424 4.317 1.00 90.06 84 ASN A O 1
ATOM 668 N N . ALA A 1 85 ? 7.715 -7.825 3.520 1.00 89.69 85 ALA A N 1
ATOM 669 C CA . ALA A 1 85 ? 7.869 -6.879 4.638 1.00 89.69 85 ALA A CA 1
ATOM 670 C C . ALA A 1 85 ? 7.613 -7.431 6.054 1.00 89.69 85 ALA A C 1
ATOM 672 O O . ALA A 1 85 ? 8.071 -6.854 7.036 1.00 89.69 85 ALA A O 1
ATOM 673 N N . LYS A 1 86 ? 6.908 -8.562 6.189 1.00 87.69 86 LYS A N 1
ATOM 674 C CA . LYS A 1 86 ? 6.752 -9.238 7.491 1.00 87.69 86 LYS A CA 1
ATOM 675 C C . LYS A 1 86 ? 7.995 -10.028 7.916 1.00 87.69 86 LYS A C 1
ATOM 677 O O . LYS A 1 86 ? 8.163 -10.274 9.110 1.00 87.69 86 LYS A O 1
ATOM 682 N N . ARG A 1 87 ? 8.789 -10.496 6.947 1.00 88.62 87 ARG A N 1
ATOM 683 C CA . ARG A 1 87 ? 9.966 -11.358 7.141 1.00 88.62 87 ARG A CA 1
ATOM 684 C C . ARG A 1 87 ? 11.256 -10.541 7.139 1.00 88.62 87 ARG A C 1
ATOM 686 O O . ARG A 1 87 ? 12.113 -10.777 7.981 1.00 88.62 87 ARG A O 1
ATOM 693 N N . ASP A 1 88 ? 11.357 -9.567 6.239 1.00 90.69 88 ASP A N 1
ATOM 694 C CA . ASP A 1 88 ? 12.513 -8.681 6.113 1.00 90.69 88 ASP A CA 1
ATOM 695 C C . ASP A 1 88 ? 12.209 -7.299 6.713 1.00 90.69 88 ASP A C 1
ATOM 697 O O . ASP A 1 88 ? 11.336 -6.573 6.233 1.00 90.69 88 ASP A O 1
ATOM 701 N N . ARG A 1 89 ? 12.962 -6.922 7.756 1.00 89.69 89 ARG A N 1
ATOM 702 C CA . ARG A 1 89 ? 12.842 -5.615 8.426 1.00 89.69 89 ARG A CA 1
ATOM 703 C C . ARG A 1 89 ? 13.215 -4.444 7.516 1.00 89.69 89 ARG A C 1
ATOM 705 O O . ARG A 1 89 ? 12.717 -3.345 7.729 1.00 89.69 89 ARG A O 1
ATOM 712 N N . ASN A 1 90 ? 14.060 -4.668 6.513 1.00 91.69 90 ASN A N 1
ATOM 713 C CA . ASN A 1 90 ? 14.528 -3.627 5.602 1.00 91.69 90 ASN A CA 1
ATOM 714 C C . ASN A 1 90 ? 13.608 -3.445 4.394 1.00 91.69 90 ASN A C 1
ATOM 716 O O . ASN A 1 90 ? 13.712 -2.432 3.701 1.00 91.69 90 ASN A O 1
ATOM 720 N N . ALA A 1 91 ? 12.694 -4.384 4.140 1.00 94.38 91 ALA A N 1
ATOM 721 C CA . ALA A 1 91 ? 11.905 -4.395 2.916 1.00 94.38 91 ALA A CA 1
ATOM 722 C C . ALA A 1 91 ? 11.040 -3.141 2.736 1.00 94.38 91 ALA A C 1
ATOM 724 O O . ALA A 1 91 ? 10.944 -2.630 1.625 1.00 94.38 91 ALA A O 1
ATOM 725 N N . ALA A 1 92 ? 10.460 -2.592 3.807 1.00 95.88 92 ALA A N 1
ATOM 726 C CA . ALA A 1 92 ? 9.684 -1.355 3.710 1.00 95.88 92 ALA A CA 1
ATOM 727 C C . ALA A 1 92 ? 10.561 -0.142 3.351 1.00 95.88 92 ALA A C 1
ATOM 729 O O . ALA A 1 92 ? 10.215 0.632 2.462 1.00 95.88 92 ALA A O 1
ATOM 730 N N . SER A 1 93 ? 11.739 -0.025 3.973 1.00 95.56 93 SER A N 1
ATOM 731 C CA . SER A 1 93 ? 12.711 1.028 3.649 1.00 95.56 93 SER A CA 1
ATOM 732 C C . SER A 1 93 ? 13.266 0.884 2.223 1.00 95.56 93 SER A C 1
ATOM 734 O O . SER A 1 93 ? 13.479 1.882 1.53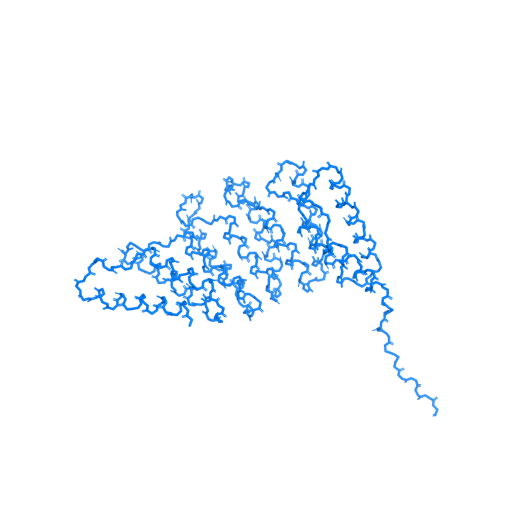5 1.00 95.56 93 SER A O 1
ATOM 736 N N . LYS A 1 94 ? 13.465 -0.350 1.745 1.00 96.56 94 LYS A N 1
ATOM 737 C CA . LYS A 1 94 ? 13.874 -0.642 0.363 1.00 96.56 94 LYS A CA 1
ATOM 738 C C . LYS A 1 94 ? 12.784 -0.303 -0.651 1.00 96.56 94 LYS A C 1
ATOM 740 O O . LYS A 1 94 ? 13.082 0.354 -1.643 1.00 96.56 94 LYS A O 1
ATOM 745 N N . ALA A 1 95 ? 11.534 -0.675 -0.377 1.00 97.31 95 ALA A N 1
ATOM 746 C CA . ALA A 1 95 ? 10.380 -0.300 -1.192 1.00 97.31 95 ALA A CA 1
ATOM 747 C C . ALA A 1 95 ? 10.263 1.228 -1.341 1.00 97.31 95 ALA A C 1
ATOM 749 O O . ALA A 1 95 ? 10.097 1.727 -2.450 1.00 97.31 95 ALA A O 1
ATOM 750 N N . GLU A 1 96 ? 10.420 1.968 -0.240 1.00 97.31 96 GLU A N 1
ATOM 751 C CA . GLU A 1 96 ? 10.435 3.437 -0.243 1.00 97.31 96 GLU A CA 1
ATOM 752 C C . GLU A 1 96 ? 11.618 3.995 -1.048 1.00 97.31 96 GLU A C 1
ATOM 754 O O . GLU A 1 96 ? 11.422 4.863 -1.889 1.00 97.31 96 GLU A O 1
ATOM 759 N N . SER A 1 97 ? 12.822 3.436 -0.889 1.00 97.31 97 SER A N 1
ATOM 760 C CA . SER A 1 97 ? 14.005 3.863 -1.660 1.00 97.31 97 SER A CA 1
ATOM 761 C C . SER A 1 97 ? 13.817 3.692 -3.173 1.00 97.31 97 SER A C 1
ATOM 763 O O . SER A 1 97 ? 14.279 4.518 -3.956 1.00 97.31 97 SER A O 1
ATOM 765 N N . ILE A 1 98 ? 13.135 2.623 -3.596 1.00 97.31 98 ILE A N 1
ATOM 766 C CA . ILE A 1 98 ? 12.829 2.371 -5.012 1.00 97.31 98 ILE A CA 1
ATOM 767 C C . ILE A 1 98 ? 11.764 3.347 -5.523 1.00 97.31 98 ILE A C 1
ATOM 769 O O . ILE A 1 98 ? 11.865 3.804 -6.658 1.00 97.31 98 ILE A O 1
ATOM 773 N N . LEU A 1 99 ? 10.777 3.705 -4.696 1.00 96.75 99 LEU A N 1
ATOM 774 C CA . LEU A 1 99 ? 9.817 4.757 -5.030 1.00 96.75 99 LEU A CA 1
ATOM 775 C C . LEU A 1 99 ? 10.507 6.119 -5.189 1.00 96.75 99 LEU A C 1
ATOM 777 O O . LEU A 1 99 ? 10.227 6.808 -6.163 1.00 96.75 99 LEU A O 1
ATOM 781 N N . GLU A 1 100 ? 11.431 6.495 -4.298 1.00 95.69 100 GLU A N 1
ATOM 782 C CA . GLU A 1 100 ? 12.192 7.745 -4.463 1.00 95.69 100 GLU A CA 1
ATOM 783 C C . GLU A 1 100 ? 13.032 7.732 -5.739 1.00 95.69 100 GLU A C 1
ATOM 785 O O . GLU A 1 100 ? 13.071 8.720 -6.468 1.00 95.69 100 GLU A O 1
ATOM 790 N N . TRP A 1 101 ? 13.668 6.601 -6.053 1.00 94.62 101 TRP A N 1
ATOM 791 C CA . TRP A 1 101 ? 14.396 6.443 -7.309 1.00 94.62 101 TRP A CA 1
ATOM 792 C C . TRP A 1 101 ? 13.474 6.626 -8.525 1.00 94.62 101 TRP A C 1
ATOM 794 O O . TRP A 1 101 ? 13.816 7.373 -9.438 1.00 94.62 101 TRP A O 1
ATOM 804 N N . MET A 1 102 ? 12.278 6.031 -8.503 1.00 94.31 102 MET A N 1
ATOM 805 C CA . MET A 1 102 ? 11.267 6.199 -9.551 1.00 94.31 102 MET A CA 1
ATOM 806 C C . MET A 1 102 ? 10.814 7.661 -9.697 1.00 94.31 102 MET A C 1
ATOM 808 O O . MET A 1 102 ? 10.729 8.161 -10.816 1.00 94.31 102 MET A O 1
ATOM 812 N N . ILE A 1 103 ? 10.567 8.361 -8.582 1.00 91.75 103 ILE A N 1
ATOM 813 C CA . ILE A 1 103 ? 10.191 9.785 -8.574 1.00 91.75 103 ILE A CA 1
ATOM 814 C C . ILE A 1 103 ? 11.304 10.632 -9.196 1.00 91.75 103 ILE A C 1
ATOM 816 O O . ILE A 1 103 ? 11.036 11.408 -10.113 1.00 91.75 103 ILE A O 1
ATOM 820 N N . ASN A 1 104 ? 12.548 10.429 -8.760 1.00 91.06 104 ASN A N 1
ATOM 821 C CA . ASN A 1 104 ? 13.704 11.175 -9.256 1.00 91.06 104 ASN A CA 1
ATOM 822 C C . ASN A 1 104 ? 13.926 10.962 -10.758 1.00 91.06 104 ASN A C 1
ATOM 824 O O . ASN A 1 104 ? 14.211 11.919 -11.473 1.00 91.06 104 ASN A O 1
ATOM 828 N N . LEU A 1 105 ? 13.766 9.729 -11.250 1.00 89.31 105 LEU A N 1
ATOM 829 C CA . LEU A 1 105 ? 13.875 9.451 -12.682 1.00 89.31 105 LEU A CA 1
ATOM 830 C C . LEU A 1 105 ? 12.723 10.066 -13.484 1.00 89.31 105 LEU A C 1
ATOM 832 O O . LEU A 1 105 ? 12.935 10.486 -14.619 1.00 89.31 105 LEU A O 1
ATOM 836 N N . SER A 1 106 ? 11.510 10.118 -12.923 1.00 87.12 106 SER A N 1
ATOM 837 C CA . SER A 1 106 ? 10.349 10.671 -13.627 1.00 87.12 106 SER A CA 1
ATOM 838 C C . SER A 1 106 ? 10.444 12.182 -13.879 1.00 87.12 106 SER A C 1
ATOM 840 O O . SER A 1 106 ? 9.781 12.671 -14.793 1.00 87.12 106 SER A O 1
ATOM 842 N N . GLY A 1 107 ? 11.310 12.894 -13.149 1.00 77.44 107 GLY A N 1
ATOM 843 C CA . GLY A 1 107 ? 11.479 14.343 -13.252 1.00 77.44 107 GLY A CA 1
ATOM 844 C C . GLY A 1 107 ? 10.305 15.127 -12.657 1.00 77.44 107 GLY A C 1
ATOM 845 O O . GLY A 1 107 ? 9.229 14.581 -12.402 1.00 77.44 107 GLY A O 1
ATOM 846 N N . ASP A 1 108 ? 10.510 16.425 -12.424 1.00 64.56 108 ASP A N 1
ATOM 847 C CA . ASP A 1 108 ? 9.511 17.296 -11.800 1.00 64.56 108 ASP A CA 1
ATOM 848 C C . ASP A 1 108 ? 8.285 17.487 -12.707 1.00 64.56 108 ASP A C 1
ATOM 850 O O . ASP A 1 108 ? 8.215 18.372 -13.559 1.00 64.56 108 ASP A O 1
ATOM 854 N N . GLY A 1 109 ? 7.278 16.643 -12.496 1.00 58.28 109 GLY A N 1
ATOM 855 C CA . GLY A 1 109 ? 5.899 16.937 -12.859 1.00 58.28 109 GLY A CA 1
ATOM 856 C C . GLY A 1 109 ? 5.471 16.647 -14.296 1.00 58.28 109 GLY A C 1
ATOM 857 O O . GLY A 1 109 ? 4.403 17.098 -14.705 1.00 58.28 109 GLY A O 1
ATOM 858 N N . GLN A 1 110 ? 6.240 15.872 -15.061 1.00 62.81 110 GLN A N 1
ATOM 859 C CA . GLN A 1 110 ? 5.785 15.370 -16.359 1.00 62.81 110 GLN A CA 1
ATOM 860 C C . GLN A 1 110 ? 5.294 13.928 -16.226 1.00 62.81 110 GLN A C 1
ATOM 862 O O . GLN A 1 110 ? 5.992 13.067 -15.690 1.00 62.81 110 GLN A O 1
ATOM 867 N N . GLN A 1 111 ? 4.084 13.656 -16.723 1.00 70.62 111 GLN A N 1
ATOM 868 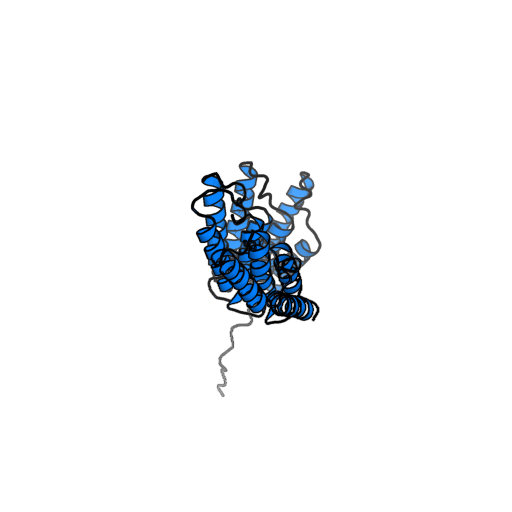C CA . GLN A 1 111 ? 3.618 12.279 -16.873 1.00 70.62 111 GLN A CA 1
ATOM 869 C C . GLN A 1 111 ? 4.420 11.607 -17.988 1.00 70.62 111 GLN A C 1
ATOM 871 O O . GLN A 1 111 ? 4.386 12.028 -19.142 1.00 70.62 111 GLN A O 1
ATOM 876 N N . ASN A 1 112 ? 5.140 10.553 -17.637 1.00 80.62 112 ASN A N 1
ATOM 877 C CA . ASN A 1 112 ? 5.895 9.710 -18.543 1.00 80.62 112 ASN A CA 1
ATOM 878 C C . ASN A 1 112 ? 5.741 8.237 -18.128 1.00 80.62 112 ASN A C 1
ATOM 880 O O . ASN A 1 112 ? 5.050 7.892 -17.170 1.00 80.62 112 ASN A O 1
ATOM 884 N N . GLU A 1 113 ? 6.398 7.342 -18.860 1.00 83.25 113 GLU A N 1
ATOM 885 C CA . GLU A 1 113 ? 6.294 5.888 -18.675 1.00 83.25 113 GLU A CA 1
ATOM 886 C C . GLU A 1 113 ? 6.827 5.367 -17.330 1.00 83.25 113 GLU A C 1
ATOM 888 O O . GLU A 1 113 ? 6.699 4.172 -17.052 1.00 83.25 113 GLU A O 1
ATOM 893 N N . ILE A 1 114 ? 7.433 6.227 -16.508 1.00 86.94 114 ILE A N 1
ATOM 894 C CA . ILE A 1 114 ? 7.992 5.902 -15.191 1.00 86.94 114 ILE A CA 1
ATOM 895 C C . ILE A 1 114 ? 7.406 6.764 -14.069 1.00 86.94 114 ILE A C 1
ATOM 897 O O . ILE A 1 114 ? 7.853 6.647 -12.933 1.00 86.94 114 ILE A O 1
ATOM 901 N N . THR A 1 115 ? 6.401 7.600 -14.338 1.00 90.44 115 THR A N 1
ATOM 902 C CA . THR A 1 115 ? 5.749 8.401 -13.297 1.00 90.44 115 THR A CA 1
ATOM 903 C C . THR A 1 115 ? 4.982 7.494 -12.325 1.00 90.44 115 THR A C 1
ATOM 905 O O . THR A 1 115 ? 4.165 6.675 -12.765 1.00 90.44 115 THR A O 1
ATOM 908 N N . PRO A 1 116 ? 5.214 7.594 -11.002 1.00 93.12 116 PRO A N 1
ATOM 909 C CA . PRO A 1 116 ? 4.470 6.809 -10.020 1.00 93.12 116 PRO A CA 1
ATOM 910 C C . PRO A 1 116 ? 2.971 7.094 -10.069 1.00 93.12 116 PRO A C 1
ATOM 912 O O . PRO A 1 116 ? 2.539 8.179 -10.434 1.00 93.12 116 PRO A O 1
ATOM 915 N N . ASN A 1 117 ? 2.162 6.135 -9.635 1.00 94.19 117 ASN A N 1
ATOM 916 C CA . ASN A 1 117 ? 0.718 6.307 -9.512 1.00 94.19 117 ASN A CA 1
ATOM 917 C C . ASN A 1 117 ? 0.229 5.813 -8.143 1.00 94.19 117 ASN A C 1
ATOM 919 O O . ASN A 1 117 ? 1.012 5.304 -7.334 1.00 94.19 117 ASN A O 1
ATOM 923 N N . THR A 1 118 ? -1.076 5.932 -7.892 1.00 96.38 118 THR A N 1
ATOM 924 C CA . THR A 1 118 ? -1.724 5.461 -6.657 1.00 96.38 118 THR A CA 1
A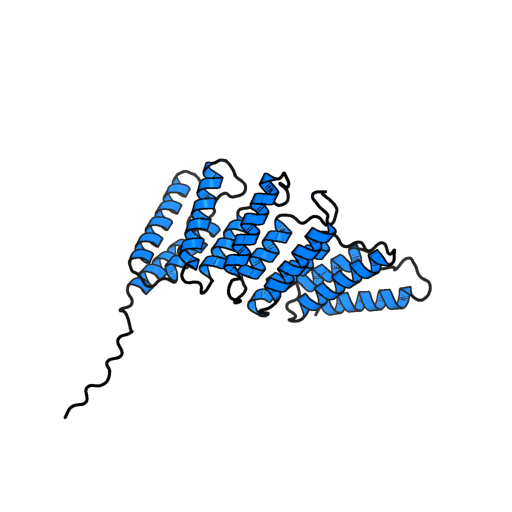TOM 925 C C . THR A 1 118 ? -1.352 4.013 -6.304 1.00 96.38 118 THR A C 1
ATOM 927 O O . THR A 1 118 ? -1.108 3.713 -5.137 1.00 96.38 118 THR A O 1
ATOM 930 N N . VAL A 1 119 ? -1.218 3.116 -7.291 1.00 95.56 119 VAL A N 1
ATOM 931 C CA . VAL A 1 119 ? -0.841 1.709 -7.058 1.00 95.56 119 VAL A CA 1
ATOM 932 C C . VAL A 1 119 ? 0.588 1.597 -6.520 1.00 95.56 119 VAL A C 1
ATOM 934 O O . VAL A 1 119 ? 0.819 0.871 -5.550 1.00 95.56 119 VAL A O 1
ATOM 937 N N . THR A 1 120 ? 1.539 2.332 -7.101 1.00 96.00 120 THR A N 1
ATOM 938 C CA . THR A 1 120 ? 2.939 2.343 -6.650 1.00 96.00 120 THR A CA 1
ATOM 939 C C . THR A 1 120 ? 3.062 2.837 -5.209 1.00 96.00 120 THR A C 1
ATOM 941 O O . THR A 1 120 ? 3.704 2.181 -4.387 1.00 96.00 120 THR A O 1
ATOM 944 N N . PHE A 1 121 ? 2.400 3.947 -4.866 1.00 97.81 121 PHE A N 1
ATOM 945 C CA . PHE A 1 121 ? 2.398 4.458 -3.492 1.00 97.81 121 PHE A CA 1
ATOM 946 C C . PHE A 1 121 ? 1.727 3.487 -2.515 1.00 97.81 121 PHE A C 1
ATOM 948 O O . PHE A 1 121 ? 2.285 3.193 -1.456 1.00 97.81 121 PHE A O 1
ATOM 955 N N . ASN A 1 122 ? 0.567 2.934 -2.885 1.00 97.81 122 ASN A N 1
ATOM 956 C CA . ASN A 1 122 ? -0.154 1.966 -2.061 1.00 97.81 122 ASN A CA 1
ATOM 957 C C . ASN A 1 122 ? 0.707 0.736 -1.745 1.00 97.81 122 ASN A C 1
ATOM 959 O O . ASN A 1 122 ? 0.648 0.221 -0.626 1.00 97.81 122 ASN A O 1
ATOM 963 N N . ALA A 1 123 ? 1.546 0.286 -2.682 1.00 96.81 123 ALA A N 1
ATOM 964 C CA . ALA A 1 123 ? 2.466 -0.822 -2.450 1.00 96.81 123 ALA A CA 1
ATOM 965 C C . ALA A 1 123 ? 3.531 -0.489 -1.381 1.00 96.81 123 ALA A C 1
ATOM 967 O O . ALA A 1 123 ? 3.751 -1.300 -0.477 1.00 96.81 123 ALA A O 1
ATOM 968 N N . VAL A 1 124 ? 4.123 0.713 -1.397 1.00 98.19 124 VAL A N 1
ATOM 969 C CA . VAL A 1 124 ? 5.075 1.152 -0.352 1.00 98.19 124 VAL A CA 1
ATOM 970 C C . VAL A 1 124 ? 4.386 1.317 1.003 1.00 98.19 124 VAL A C 1
ATOM 972 O O . VAL A 1 124 ? 4.883 0.829 2.020 1.00 98.19 124 VAL A O 1
ATOM 975 N N . ILE A 1 125 ? 3.206 1.941 1.037 1.00 97.94 125 ILE A N 1
ATOM 976 C CA . ILE A 1 125 ? 2.430 2.122 2.275 1.00 97.94 125 ILE A CA 1
ATOM 977 C C . ILE A 1 125 ? 2.052 0.757 2.868 1.00 97.94 125 ILE A C 1
ATOM 979 O O . ILE A 1 125 ? 2.187 0.542 4.072 1.00 97.94 125 ILE A O 1
ATOM 983 N N . LYS A 1 126 ? 1.658 -0.209 2.031 1.00 96.00 126 LYS A N 1
ATOM 984 C CA . LYS A 1 126 ? 1.398 -1.601 2.433 1.00 96.00 126 LYS A CA 1
ATOM 985 C C . LYS A 1 126 ? 2.652 -2.292 2.976 1.00 96.00 126 LYS A C 1
ATOM 987 O O . LYS A 1 126 ? 2.529 -3.096 3.903 1.00 96.00 126 LYS A O 1
ATOM 992 N N . ALA A 1 127 ? 3.837 -2.002 2.433 1.00 96.50 127 ALA A N 1
ATOM 993 C CA . ALA A 1 127 ? 5.100 -2.500 2.975 1.00 96.50 127 ALA A CA 1
ATOM 994 C C . ALA A 1 127 ? 5.322 -1.976 4.402 1.00 96.50 127 ALA A C 1
ATOM 996 O O . ALA A 1 127 ? 5.557 -2.768 5.314 1.00 96.50 127 ALA A O 1
ATOM 997 N N . HIS A 1 128 ? 5.139 -0.671 4.623 1.00 96.94 128 HIS A N 1
ATOM 998 C CA . HIS A 1 128 ? 5.212 -0.065 5.957 1.00 96.94 128 HIS A CA 1
ATOM 999 C C . HIS A 1 128 ? 4.149 -0.600 6.918 1.00 96.94 128 HIS A C 1
ATOM 1001 O O . HIS A 1 128 ? 4.471 -0.922 8.056 1.00 96.94 128 HIS A O 1
ATOM 1007 N N . ALA A 1 129 ? 2.913 -0.804 6.462 1.00 95.12 129 ALA A N 1
ATOM 1008 C CA . ALA A 1 129 ? 1.834 -1.351 7.288 1.00 95.12 129 ALA A CA 1
ATOM 1009 C C . ALA A 1 129 ? 2.085 -2.793 7.769 1.00 95.12 129 ALA A C 1
ATOM 1011 O O . ALA A 1 129 ? 1.509 -3.234 8.763 1.00 95.12 129 ALA A O 1
ATOM 1012 N N . LYS A 1 130 ? 2.918 -3.549 7.045 1.00 93.50 130 LYS A N 1
ATOM 1013 C CA . LYS A 1 130 ? 3.328 -4.919 7.393 1.00 93.50 130 LYS A CA 1
ATOM 1014 C C . LYS A 1 130 ? 4.658 -4.983 8.145 1.00 93.50 130 LYS A C 1
ATOM 1016 O O . LYS A 1 130 ? 4.980 -6.042 8.689 1.00 93.50 130 LYS A O 1
ATOM 1021 N N . SER A 1 131 ? 5.425 -3.899 8.121 1.00 92.56 131 SER A N 1
ATOM 1022 C CA . SER A 1 131 ? 6.728 -3.795 8.762 1.00 92.56 131 SER A CA 1
ATOM 1023 C C . SER A 1 131 ? 6.588 -3.792 10.282 1.00 92.56 131 SER A C 1
ATOM 1025 O O . SER A 1 131 ? 5.608 -3.300 10.837 1.00 92.56 131 SER A O 1
ATOM 1027 N N . LYS A 1 132 ? 7.600 -4.333 10.961 1.00 88.00 132 LYS A N 1
ATOM 1028 C CA . LYS A 1 132 ? 7.764 -4.230 12.421 1.00 88.00 132 LYS A CA 1
ATOM 1029 C C . LYS A 1 132 ? 8.812 -3.185 12.816 1.00 88.00 132 LYS A C 1
ATOM 1031 O O . LYS A 1 132 ? 9.192 -3.120 13.980 1.00 88.00 132 LYS A O 1
ATOM 1036 N N . GLN A 1 133 ? 9.339 -2.441 11.845 1.00 90.06 133 GLN A N 1
ATOM 1037 C CA . GLN A 1 133 ? 10.308 -1.382 12.088 1.00 90.06 133 GLN A CA 1
ATOM 1038 C C . GLN A 1 133 ? 9.628 -0.214 12.812 1.00 90.06 133 GLN A C 1
ATOM 1040 O O . GLN A 1 133 ? 8.509 0.181 12.479 1.00 90.06 133 GLN A O 1
ATOM 1045 N N . GLU A 1 134 ? 10.317 0.344 13.803 1.00 89.75 134 GLU A N 1
ATOM 1046 C CA . GLU A 1 134 ? 9.868 1.549 14.492 1.00 89.75 134 GLU A CA 1
ATOM 1047 C C . GLU A 1 134 ? 9.729 2.719 13.505 1.00 89.75 134 GLU A C 1
ATOM 1049 O O . GLU A 1 134 ? 10.523 2.868 12.575 1.00 89.75 134 GLU A O 1
ATOM 1054 N N . GLY A 1 135 ? 8.673 3.518 13.664 1.00 93.31 135 GLY A N 1
ATOM 1055 C CA . GLY A 1 135 ? 8.373 4.642 12.776 1.00 93.31 135 GLY A CA 1
ATOM 1056 C C . GLY A 1 135 ? 7.789 4.263 11.409 1.00 93.31 135 GLY A C 1
ATOM 1057 O O . GLY A 1 135 ? 7.464 5.161 10.631 1.00 93.31 135 GLY A O 1
ATOM 1058 N N . SER A 1 136 ? 7.585 2.974 11.092 1.00 95.00 136 SER A N 1
ATOM 1059 C CA . SER A 1 136 ? 6.944 2.572 9.826 1.00 95.00 136 SER A CA 1
ATOM 1060 C C . SER A 1 136 ? 5.534 3.152 9.664 1.00 95.00 136 SER A C 1
ATOM 1062 O O . SER A 1 136 ? 5.169 3.570 8.567 1.00 95.00 136 SER A O 1
ATOM 1064 N N . ALA A 1 137 ? 4.749 3.251 10.739 1.00 96.44 137 ALA A N 1
ATOM 1065 C CA . ALA A 1 137 ? 3.421 3.859 10.669 1.00 96.44 137 ALA A CA 1
ATOM 1066 C C . ALA A 1 137 ? 3.486 5.369 10.393 1.00 96.44 137 ALA A C 1
ATOM 1068 O O . ALA A 1 137 ? 2.743 5.875 9.550 1.00 96.44 137 ALA A O 1
ATOM 1069 N N . GLN A 1 138 ? 4.448 6.073 11.000 1.00 97.06 138 GLN A N 1
ATOM 1070 C CA . GLN A 1 138 ? 4.702 7.477 10.680 1.00 97.06 138 GLN A CA 1
ATOM 1071 C C . GLN A 1 138 ? 5.127 7.663 9.219 1.00 97.06 138 GLN A C 1
ATOM 1073 O O . GLN A 1 138 ? 4.630 8.569 8.554 1.00 97.06 138 GLN A O 1
ATOM 1078 N N . ARG A 1 139 ? 5.982 6.786 8.683 1.00 97.31 139 ARG A N 1
ATOM 1079 C CA . ARG A 1 139 ? 6.368 6.819 7.262 1.00 97.31 139 ARG A CA 1
ATOM 1080 C C . ARG A 1 139 ? 5.185 6.575 6.327 1.00 97.31 139 ARG A C 1
ATOM 1082 O O . ARG A 1 139 ? 5.024 7.313 5.360 1.00 97.31 139 ARG A O 1
ATOM 1089 N N . ALA A 1 140 ? 4.318 5.612 6.645 1.00 98.00 140 ALA A N 1
ATOM 1090 C CA . ALA A 1 140 ? 3.072 5.386 5.912 1.00 98.00 140 ALA A CA 1
ATOM 1091 C C . ALA A 1 140 ? 2.184 6.647 5.885 1.00 98.00 140 ALA A C 1
ATOM 1093 O O . ALA A 1 140 ? 1.676 7.019 4.829 1.00 98.00 140 ALA A O 1
ATOM 1094 N N . SER A 1 141 ? 2.050 7.338 7.021 1.00 97.88 141 SER A N 1
ATOM 1095 C CA . SER A 1 141 ? 1.306 8.602 7.113 1.00 97.88 141 SER A CA 1
ATOM 1096 C C . SER A 1 141 ? 1.948 9.725 6.294 1.00 97.88 141 SER A C 1
ATOM 1098 O O . SER A 1 141 ? 1.251 10.429 5.571 1.00 97.88 141 SER A O 1
ATOM 1100 N N . ASN A 1 142 ? 3.276 9.863 6.346 1.00 98.19 142 ASN A N 1
ATOM 1101 C CA . ASN A 1 142 ? 3.996 10.878 5.574 1.00 98.19 142 ASN A CA 1
ATOM 1102 C C . ASN A 1 142 ? 3.821 10.670 4.059 1.00 98.19 142 ASN A C 1
ATOM 1104 O O . ASN A 1 142 ? 3.708 11.640 3.310 1.00 98.19 142 ASN A O 1
ATOM 1108 N N . LEU A 1 143 ? 3.777 9.413 3.601 1.00 98.19 143 LEU A N 1
ATOM 1109 C CA . LEU A 1 143 ? 3.502 9.082 2.200 1.00 98.19 143 LEU A CA 1
ATOM 1110 C C . LEU A 1 143 ? 2.075 9.467 1.792 1.00 98.19 143 LEU A C 1
ATOM 1112 O O . LEU A 1 143 ? 1.901 10.028 0.713 1.00 98.19 143 LEU A O 1
ATOM 1116 N N . LEU A 1 144 ? 1.076 9.246 2.652 1.00 98.38 144 LEU A N 1
ATOM 1117 C CA . LEU A 1 144 ? -0.293 9.720 2.416 1.00 98.38 144 LEU A CA 1
ATOM 1118 C C . LEU A 1 144 ? -0.347 11.249 2.289 1.00 98.38 144 LEU A C 1
ATOM 1120 O O . LEU A 1 144 ? -0.942 11.766 1.344 1.00 98.38 144 LEU A O 1
ATOM 1124 N N . ASP A 1 145 ? 0.314 11.982 3.184 1.00 98.00 145 ASP A N 1
ATOM 1125 C CA . ASP A 1 145 ? 0.373 13.446 3.097 1.00 98.00 145 ASP A CA 1
ATOM 1126 C C . ASP A 1 145 ? 1.085 13.916 1.824 1.00 98.00 145 ASP A C 1
ATOM 1128 O O . ASP A 1 145 ? 0.676 14.900 1.203 1.00 98.00 145 ASP A O 1
ATOM 1132 N N . ARG A 1 146 ? 2.119 13.192 1.383 1.00 96.38 146 ARG A N 1
ATOM 1133 C CA . ARG A 1 146 ? 2.798 13.464 0.113 1.00 96.38 146 ARG A CA 1
ATOM 1134 C C . ARG A 1 146 ? 1.880 13.224 -1.089 1.00 96.38 146 ARG A C 1
ATOM 1136 O O . ARG A 1 146 ? 1.841 14.074 -1.972 1.00 96.38 146 ARG A O 1
ATOM 1143 N N . MET A 1 147 ? 1.103 12.139 -1.108 1.00 97.06 147 MET A N 1
ATOM 1144 C CA . MET A 1 147 ? 0.103 11.880 -2.158 1.00 97.06 147 MET A CA 1
ATOM 1145 C C . MET A 1 147 ? -0.958 12.983 -2.223 1.00 97.06 147 MET A C 1
ATOM 1147 O O . MET A 1 147 ? -1.294 13.450 -3.308 1.00 97.06 147 MET A O 1
ATOM 1151 N N . ARG A 1 148 ? -1.439 13.462 -1.069 1.00 96.19 148 ARG A N 1
ATOM 1152 C CA . ARG A 1 148 ? -2.381 14.594 -1.002 1.00 96.19 148 ARG A CA 1
ATOM 1153 C C . ARG A 1 148 ? -1.770 15.883 -1.551 1.00 96.19 148 ARG A C 1
ATOM 1155 O O . ARG A 1 148 ? -2.435 16.608 -2.279 1.00 96.19 148 ARG A O 1
ATOM 1162 N N . LYS A 1 149 ? -0.498 16.163 -1.243 1.00 95.25 149 LYS A N 1
ATOM 1163 C CA . LYS A 1 149 ? 0.227 17.307 -1.826 1.00 95.25 149 LYS A CA 1
ATOM 1164 C C . LYS A 1 149 ? 0.361 17.180 -3.343 1.00 95.25 149 LYS A C 1
ATOM 1166 O O . LYS A 1 149 ? 0.149 18.161 -4.045 1.00 95.25 149 LYS A O 1
ATOM 1171 N N . PHE A 1 150 ? 0.674 15.987 -3.850 1.00 92.69 150 PHE A N 1
ATOM 1172 C CA . PHE A 1 150 ? 0.716 15.732 -5.289 1.00 92.69 150 PHE A CA 1
ATOM 1173 C C . PHE A 1 150 ? -0.648 15.969 -5.948 1.00 92.69 150 PHE A C 1
ATOM 1175 O O . PHE A 1 150 ? -0.711 16.673 -6.953 1.00 92.69 150 PHE A O 1
ATOM 1182 N N . GLU A 1 151 ? -1.739 15.474 -5.359 1.00 93.38 151 GLU A N 1
ATOM 1183 C CA . GLU A 1 151 ? -3.098 15.732 -5.848 1.00 93.38 151 GLU A CA 1
ATOM 1184 C C . GLU A 1 151 ? -3.409 17.235 -5.920 1.00 93.38 151 GLU A C 1
ATOM 1186 O O . GLU A 1 151 ? -3.822 17.717 -6.975 1.00 93.38 151 GLU A O 1
ATOM 1191 N N . SER A 1 152 ? -3.135 17.989 -4.848 1.00 93.06 152 SER A N 1
ATOM 1192 C CA . SER A 1 152 ? -3.339 19.446 -4.815 1.00 93.06 152 SER A CA 1
ATOM 1193 C C . SER A 1 152 ? -2.490 20.208 -5.838 1.00 93.06 152 SER A C 1
ATOM 1195 O O . SER A 1 152 ? -2.891 21.279 -6.283 1.00 93.06 152 SER A O 1
ATOM 1197 N N . ASN A 1 153 ? -1.345 19.653 -6.240 1.00 91.50 153 ASN A N 1
ATOM 1198 C CA . ASN A 1 153 ? -0.467 20.217 -7.268 1.00 91.50 153 ASN A CA 1
ATOM 1199 C C . ASN A 1 153 ? -0.851 19.781 -8.698 1.00 91.50 153 ASN A C 1
ATOM 1201 O O . ASN A 1 153 ? -0.087 20.007 -9.632 1.00 91.50 153 ASN A O 1
ATOM 1205 N N . GLY A 1 154 ? -2.011 19.141 -8.887 1.00 89.62 154 GLY A N 1
ATOM 1206 C CA . GLY A 1 154 ? -2.514 18.719 -10.199 1.00 89.62 154 GLY A CA 1
ATOM 1207 C C . GLY A 1 154 ? -2.127 17.294 -10.612 1.00 89.62 154 GLY A C 1
ATOM 1208 O O . GLY A 1 154 ? -2.537 16.829 -11.677 1.00 89.62 154 GLY A O 1
ATOM 1209 N N . PHE A 1 155 ? -1.408 16.542 -9.772 1.00 89.75 155 PHE A N 1
ATOM 1210 C CA . PHE A 1 155 ? -1.024 15.150 -10.043 1.00 89.75 155 PHE A CA 1
ATOM 1211 C C . PHE A 1 155 ? -2.100 14.163 -9.580 1.00 89.75 155 PHE A C 1
ATOM 1213 O O . PHE A 1 155 ? -1.867 13.281 -8.753 1.00 89.75 155 PHE A O 1
ATOM 1220 N N . GLY A 1 156 ? -3.303 14.279 -10.146 1.00 90.12 156 GLY A N 1
ATOM 1221 C CA . GLY A 1 156 ? -4.458 13.457 -9.762 1.00 90.12 156 GLY A CA 1
ATOM 1222 C C . GLY A 1 156 ? -4.282 11.939 -9.954 1.00 90.12 156 GLY A C 1
ATOM 1223 O O . GLY A 1 156 ? -5.025 11.168 -9.351 1.00 90.12 156 GLY A O 1
ATOM 1224 N N . HIS A 1 157 ? -3.299 11.494 -10.747 1.00 90.44 157 HIS A N 1
ATOM 1225 C CA . HIS A 1 157 ? -2.938 10.076 -10.914 1.00 90.44 157 HIS A CA 1
ATOM 1226 C C . HIS A 1 157 ? -2.152 9.496 -9.719 1.00 90.44 157 HIS A C 1
ATOM 1228 O O . HIS A 1 157 ? -1.973 8.281 -9.629 1.00 90.44 157 HIS A O 1
ATOM 1234 N N . MET A 1 158 ? -1.689 10.360 -8.810 1.00 93.19 158 MET A N 1
ATOM 1235 C CA . MET A 1 158 ? -1.086 10.004 -7.522 1.00 93.19 15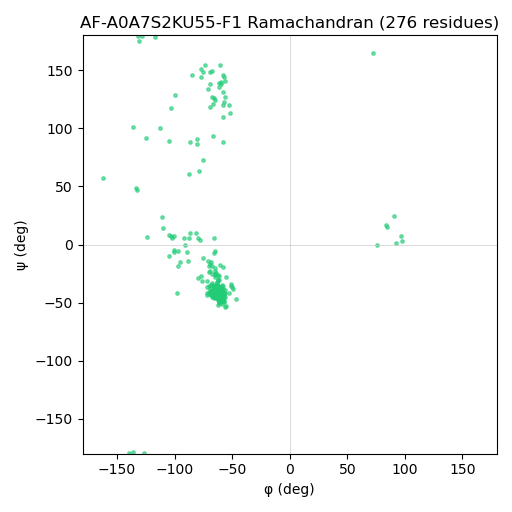8 MET A CA 1
ATOM 1236 C C . MET A 1 158 ? -2.038 10.262 -6.347 1.00 93.19 158 MET A C 1
ATOM 1238 O O . MET A 1 158 ? -1.618 10.174 -5.194 1.00 93.19 158 MET A O 1
ATOM 1242 N N . ALA A 1 159 ? -3.303 10.605 -6.617 1.00 95.44 159 ALA A N 1
ATOM 1243 C CA . ALA A 1 159 ? -4.279 10.887 -5.574 1.00 95.44 159 ALA A CA 1
ATOM 1244 C C . ALA A 1 159 ? -4.474 9.667 -4.656 1.00 95.44 159 ALA A C 1
ATOM 1246 O O . ALA A 1 159 ? -4.539 8.534 -5.154 1.00 95.44 159 ALA A O 1
ATOM 1247 N N . PRO A 1 160 ? -4.573 9.873 -3.333 1.00 97.69 160 PRO A N 1
ATOM 1248 C CA . PRO A 1 160 ? -4.888 8.794 -2.413 1.00 97.69 160 PRO A CA 1
ATOM 1249 C C . PRO A 1 160 ? -6.322 8.304 -2.625 1.00 97.69 160 PRO A C 1
ATOM 1251 O O . PRO A 1 160 ? -7.219 9.066 -2.987 1.00 97.69 160 PRO A O 1
ATOM 1254 N N . ASP A 1 161 ? -6.540 7.022 -2.361 1.00 97.81 161 ASP A N 1
ATOM 1255 C CA . ASP A 1 161 ? -7.845 6.374 -2.444 1.00 97.81 161 ASP A CA 1
ATOM 1256 C C . ASP A 1 161 ? -8.197 5.651 -1.134 1.00 97.81 161 ASP A C 1
ATOM 1258 O O . ASP A 1 161 ? -7.436 5.645 -0.159 1.00 97.81 161 ASP A O 1
ATOM 1262 N N . THR A 1 162 ? -9.370 5.016 -1.100 1.00 98.06 162 THR A N 1
ATOM 1263 C CA . THR A 1 162 ? -9.802 4.165 0.019 1.00 98.06 162 THR A CA 1
ATOM 1264 C C . THR A 1 162 ? -8.739 3.130 0.419 1.00 98.06 162 THR A C 1
ATOM 1266 O O . THR A 1 162 ? -8.555 2.867 1.608 1.00 98.06 162 THR A O 1
ATOM 1269 N N . ILE A 1 163 ? -7.990 2.567 -0.539 1.00 97.50 163 ILE A N 1
ATOM 1270 C CA . ILE A 1 163 ? -6.932 1.583 -0.267 1.00 97.50 163 ILE A CA 1
ATOM 1271 C C . ILE A 1 163 ? -5.751 2.254 0.448 1.00 97.50 163 ILE A C 1
ATOM 1273 O O . ILE A 1 163 ? -5.245 1.690 1.423 1.00 97.50 163 ILE A O 1
ATOM 1277 N N . THR A 1 164 ? -5.349 3.456 0.023 1.00 98.12 164 THR A N 1
ATOM 1278 C CA . THR A 1 164 ? -4.294 4.254 0.666 1.00 98.12 164 THR A CA 1
ATOM 1279 C C . THR A 1 164 ? -4.609 4.496 2.141 1.00 98.12 164 THR A C 1
ATOM 1281 O O . THR A 1 164 ? -3.812 4.147 3.016 1.00 98.12 164 THR A O 1
ATOM 1284 N N . PHE A 1 165 ? -5.795 5.038 2.433 1.00 98.50 165 PHE A N 1
ATOM 1285 C CA . PHE A 1 165 ? -6.221 5.336 3.803 1.00 98.50 165 PHE A CA 1
ATOM 1286 C C . PHE A 1 165 ? -6.308 4.068 4.655 1.00 98.50 165 PHE A C 1
ATOM 1288 O O . PHE A 1 165 ? -5.768 4.028 5.762 1.00 98.50 165 PHE A O 1
ATOM 1295 N N . ASN A 1 166 ? -6.898 2.996 4.121 1.00 98.31 166 ASN A N 1
ATOM 1296 C CA . ASN A 1 166 ? -6.995 1.714 4.819 1.00 98.31 166 ASN A CA 1
ATOM 1297 C C . ASN A 1 166 ? -5.618 1.137 5.170 1.00 98.31 166 ASN A C 1
ATOM 1299 O O . ASN A 1 166 ? -5.443 0.559 6.246 1.00 98.31 166 ASN A O 1
ATOM 1303 N N . ALA A 1 167 ? -4.625 1.289 4.292 1.00 97.44 167 ALA A N 1
ATOM 1304 C CA . ALA A 1 167 ? -3.266 0.841 4.564 1.00 97.44 167 ALA A CA 1
ATOM 1305 C C . ALA A 1 167 ? -2.604 1.662 5.688 1.00 97.44 167 ALA A C 1
ATOM 1307 O O . ALA A 1 167 ? -1.993 1.069 6.578 1.00 97.44 167 ALA A O 1
ATOM 1308 N N . VAL A 1 168 ? -2.788 2.989 5.716 1.00 98.44 168 VAL A N 1
ATOM 1309 C CA . VAL A 1 168 ? -2.272 3.861 6.791 1.00 98.44 168 VAL A CA 1
ATOM 1310 C C . VAL A 1 168 ? -2.949 3.579 8.134 1.00 98.44 168 VAL A C 1
ATOM 1312 O O . VAL A 1 168 ? -2.257 3.430 9.140 1.00 98.44 168 VAL A O 1
ATOM 1315 N N . ILE A 1 169 ? -4.277 3.416 8.165 1.00 98.19 169 ILE A N 1
ATOM 1316 C CA . ILE A 1 169 ? -5.013 3.037 9.386 1.00 98.19 169 ILE A CA 1
ATOM 1317 C C . ILE A 1 169 ? -4.470 1.710 9.931 1.00 98.19 169 ILE A C 1
ATOM 1319 O O . ILE A 1 169 ? -4.178 1.600 11.121 1.00 98.19 169 ILE A O 1
ATOM 1323 N N . ASN A 1 170 ? -4.275 0.708 9.068 1.00 95.94 170 ASN A N 1
ATOM 1324 C CA . ASN A 1 170 ? -3.696 -0.572 9.478 1.00 95.94 170 ASN A CA 1
ATOM 1325 C C . ASN A 1 170 ? -2.251 -0.438 9.978 1.00 95.94 170 ASN A C 1
ATOM 1327 O O . ASN A 1 170 ? -1.883 -1.140 10.919 1.00 95.94 170 ASN A O 1
ATOM 1331 N N . ALA A 1 171 ? -1.437 0.438 9.382 1.00 96.69 171 ALA A N 1
ATOM 1332 C CA . ALA A 1 171 ? -0.085 0.704 9.866 1.00 96.69 171 ALA A CA 1
ATOM 1333 C C . ALA A 1 171 ? -0.120 1.256 11.298 1.00 96.69 171 ALA A C 1
ATOM 1335 O O . ALA A 1 171 ? 0.570 0.740 12.174 1.00 96.69 171 ALA A O 1
ATOM 1336 N N . TRP A 1 172 ? -0.994 2.231 11.555 1.00 97.25 172 TRP A N 1
ATOM 1337 C CA . TRP A 1 172 ? -1.186 2.823 12.876 1.00 97.25 172 TRP A CA 1
ATOM 1338 C C . TRP A 1 172 ? -1.743 1.843 13.916 1.00 97.25 172 TRP A C 1
ATOM 1340 O O . TRP A 1 172 ? -1.251 1.791 15.037 1.00 97.25 172 TRP A O 1
ATOM 1350 N N . VAL A 1 173 ? -2.725 1.016 13.550 1.00 95.06 173 VAL A N 1
ATOM 1351 C CA . VAL A 1 173 ? -3.324 -0.001 14.441 1.00 95.06 173 VAL A CA 1
ATOM 1352 C C . VAL A 1 173 ? -2.344 -1.124 14.801 1.00 95.06 173 VAL A C 1
ATOM 1354 O O . VAL A 1 173 ? -2.513 -1.813 15.813 1.00 95.06 173 VAL A O 1
ATOM 1357 N N . ASN A 1 174 ? -1.345 -1.374 13.955 1.00 91.56 174 ASN A N 1
ATOM 1358 C CA . ASN A 1 174 ? -0.342 -2.415 14.173 1.00 91.56 174 ASN A CA 1
ATOM 1359 C C . ASN A 1 174 ? 0.982 -1.882 14.722 1.00 91.56 174 ASN A C 1
ATOM 1361 O O . ASN A 1 174 ? 1.854 -2.695 15.033 1.00 91.56 174 ASN A O 1
ATOM 1365 N N . SER A 1 175 ? 1.139 -0.565 14.854 1.00 91.88 175 SER A N 1
ATOM 1366 C CA . SER A 1 175 ? 2.347 0.011 15.427 1.00 91.88 175 SER A CA 1
ATOM 1367 C C . SER A 1 175 ? 2.396 -0.197 16.940 1.00 91.88 175 SER A C 1
ATOM 1369 O O . SER A 1 175 ? 1.376 -0.354 17.612 1.00 91.88 175 SER A O 1
ATOM 1371 N N . SER A 1 176 ? 3.611 -0.202 17.482 1.00 87.19 176 SER A N 1
ATOM 1372 C CA . SER A 1 176 ? 3.865 -0.179 18.925 1.00 87.19 176 SER A CA 1
ATOM 1373 C C . SER A 1 176 ? 3.924 1.246 19.489 1.00 87.19 176 SER A C 1
ATOM 1375 O O . SER A 1 176 ? 4.273 1.424 20.652 1.00 87.19 176 SER A O 1
ATOM 1377 N N . GLU A 1 177 ? 3.627 2.266 18.677 1.00 87.44 177 GLU A N 1
ATOM 1378 C CA . GLU A 1 177 ? 3.646 3.664 19.109 1.00 87.44 177 GLU A CA 1
ATOM 1379 C C . GLU A 1 177 ? 2.470 3.940 20.056 1.00 87.44 177 GLU A C 1
ATOM 1381 O O . GLU A 1 177 ? 1.327 3.598 19.750 1.00 87.44 177 GLU A O 1
ATOM 1386 N N . SER A 1 178 ? 2.727 4.618 21.178 1.00 85.38 178 SER A N 1
ATOM 1387 C CA . SER A 1 178 ? 1.714 4.911 22.206 1.00 85.38 178 SER A CA 1
ATOM 1388 C C . SER A 1 178 ? 0.497 5.666 21.658 1.00 85.38 178 SER A C 1
ATOM 1390 O O . SER A 1 178 ? -0.640 5.354 22.002 1.00 85.38 178 SER A O 1
ATOM 1392 N N . ASN A 1 179 ? 0.727 6.608 20.740 1.00 90.00 179 ASN A N 1
ATOM 1393 C CA . ASN A 1 179 ? -0.323 7.385 20.077 1.00 90.00 179 ASN A CA 1
ATOM 1394 C C . ASN A 1 179 ? -0.804 6.756 18.758 1.00 90.00 179 ASN A C 1
ATOM 1396 O O . ASN A 1 179 ? -1.594 7.373 18.042 1.00 90.00 179 ASN A O 1
ATOM 1400 N N . GLY A 1 180 ? -0.338 5.551 18.409 1.00 91.75 180 GLY A N 1
ATOM 1401 C CA . GLY A 1 180 ? -0.637 4.913 17.128 1.00 91.75 180 GLY A CA 1
ATOM 1402 C C . GLY A 1 180 ? -2.136 4.739 16.910 1.00 91.75 180 GLY A C 1
ATOM 1403 O O . GLY A 1 180 ? -2.673 5.173 15.894 1.00 91.75 180 GLY A O 1
ATOM 1404 N N . PHE A 1 181 ? -2.852 4.216 17.905 1.00 93.31 181 PHE A N 1
ATOM 1405 C CA . PHE A 1 181 ? -4.293 4.019 17.769 1.00 93.31 181 PHE A CA 1
ATOM 1406 C C . PHE A 1 181 ? -5.080 5.338 17.658 1.00 93.31 181 PHE A C 1
ATOM 1408 O O . PHE A 1 181 ? -5.996 5.430 16.842 1.00 93.31 181 PHE A O 1
ATOM 1415 N N . LEU A 1 182 ? -4.673 6.391 18.376 1.00 93.88 182 LEU A N 1
ATOM 1416 C CA . LEU A 1 182 ? -5.270 7.723 18.225 1.00 93.88 182 LEU A CA 1
ATOM 1417 C C . LEU A 1 182 ? -5.098 8.253 16.791 1.00 93.88 182 LEU A C 1
ATOM 1419 O O . LEU A 1 182 ? -6.058 8.734 16.189 1.00 93.88 182 LEU A O 1
ATOM 1423 N N . LYS A 1 183 ? -3.903 8.101 16.206 1.00 96.62 183 LYS A N 1
ATOM 1424 C CA . LYS A 1 183 ? -3.637 8.489 14.812 1.00 96.62 183 LYS A CA 1
ATOM 1425 C C . LYS A 1 183 ? -4.456 7.663 13.815 1.00 96.62 183 LYS A C 1
ATOM 1427 O O . LYS A 1 183 ? -4.916 8.207 12.812 1.00 96.62 183 LYS A O 1
ATOM 1432 N N . ALA A 1 184 ? -4.712 6.382 14.095 1.00 97.19 184 ALA A N 1
ATOM 1433 C CA . ALA A 1 184 ? -5.607 5.560 13.277 1.00 97.19 184 ALA A CA 1
ATOM 1434 C C . ALA A 1 184 ? -7.036 6.130 13.249 1.00 97.19 184 ALA A C 1
ATOM 1436 O O . ALA A 1 184 ? -7.630 6.254 12.178 1.00 97.19 184 ALA A O 1
ATOM 1437 N N . GLN A 1 185 ? -7.565 6.527 14.411 1.00 96.38 185 GLN A N 1
ATOM 1438 C CA . GLN A 1 185 ? -8.890 7.148 14.522 1.00 96.38 185 GLN A CA 1
ATOM 1439 C C . GLN A 1 185 ? -8.948 8.498 13.799 1.00 96.38 185 GLN A C 1
ATOM 1441 O O . GLN A 1 185 ? -9.894 8.758 13.062 1.00 96.38 185 GLN A O 1
ATOM 1446 N N . GLN A 1 186 ? -7.916 9.332 13.956 1.00 97.69 186 GLN A N 1
ATOM 1447 C CA . GLN A 1 186 ? -7.794 10.605 13.237 1.00 97.69 186 GLN A CA 1
ATOM 1448 C C . GLN A 1 186 ? -7.724 10.402 11.720 1.00 97.69 186 GLN A C 1
ATOM 1450 O O . GLN A 1 186 ? -8.314 11.174 10.972 1.00 97.69 186 GLN A O 1
ATOM 1455 N N . THR A 1 187 ? -7.053 9.344 11.260 1.00 98.19 187 THR A N 1
ATOM 1456 C CA . THR A 1 187 ? -6.968 9.011 9.831 1.00 98.19 187 THR A CA 1
ATOM 1457 C C . THR A 1 187 ? -8.333 8.594 9.275 1.00 98.19 187 THR A C 1
ATOM 1459 O O . THR A 1 187 ? -8.709 9.053 8.198 1.00 98.19 187 THR A O 1
ATOM 1462 N N . LEU A 1 188 ? -9.107 7.781 10.010 1.00 98.25 188 LEU A N 1
ATOM 1463 C CA . LEU A 1 188 ? -10.488 7.453 9.631 1.00 98.25 188 LEU A CA 1
ATOM 1464 C C . LEU A 1 188 ? -11.369 8.708 9.610 1.00 98.25 188 LEU A C 1
ATOM 1466 O O . LEU A 1 188 ? -12.126 8.907 8.667 1.00 98.25 188 LEU A O 1
ATOM 1470 N N . LYS A 1 189 ? -11.236 9.582 10.611 1.00 98.06 189 LYS A N 1
ATOM 1471 C CA . LYS A 1 189 ? -12.008 10.823 10.674 1.00 98.06 189 LYS A CA 1
ATOM 1472 C C . LYS A 1 189 ? -11.701 11.753 9.495 1.00 98.06 189 LYS A C 1
ATOM 1474 O O . LYS A 1 189 ? -12.617 12.242 8.847 1.00 98.06 189 LYS A O 1
ATOM 1479 N N . LEU A 1 190 ? -10.422 11.916 9.153 1.00 98.06 190 LEU A N 1
ATOM 1480 C CA . LEU A 1 190 ? -9.998 12.655 7.963 1.00 98.06 190 LEU A CA 1
ATOM 1481 C C . LEU A 1 190 ? -10.628 12.082 6.685 1.00 98.06 190 LEU A C 1
ATOM 1483 O O . LEU A 1 190 ? -11.051 12.834 5.814 1.00 98.06 190 LEU A O 1
ATOM 1487 N N . MET A 1 191 ? -10.694 10.758 6.569 1.00 97.81 191 MET A N 1
ATOM 1488 C CA . MET A 1 191 ? -11.312 10.076 5.434 1.00 97.81 191 MET A CA 1
ATOM 1489 C C . MET A 1 191 ? -12.818 10.379 5.325 1.00 97.81 191 MET A C 1
ATOM 1491 O O . MET A 1 191 ? -13.308 10.681 4.238 1.00 97.81 191 MET A O 1
ATOM 1495 N N . GLU A 1 192 ? -13.541 10.355 6.450 1.00 97.25 192 GLU A N 1
ATOM 1496 C CA . GLU A 1 192 ? -14.953 10.758 6.526 1.00 97.25 192 GLU A CA 1
ATOM 1497 C C . GLU A 1 192 ? -15.149 12.228 6.128 1.00 97.25 192 GLU A C 1
ATOM 1499 O O . GLU A 1 192 ? -16.042 12.537 5.340 1.00 97.25 192 GLU A O 1
ATOM 1504 N N . ASP A 1 193 ? -14.298 13.124 6.633 1.00 98.00 193 ASP A N 1
ATOM 1505 C CA . ASP A 1 193 ? -14.391 14.562 6.372 1.00 98.00 193 ASP A CA 1
ATOM 1506 C C . ASP A 1 193 ? -14.097 14.888 4.896 1.00 98.00 193 ASP A C 1
ATOM 1508 O O . ASP A 1 193 ? -14.802 15.688 4.280 1.00 98.00 193 ASP A O 1
ATOM 1512 N N . LEU A 1 194 ? -13.109 14.222 4.287 1.00 97.00 194 LEU A N 1
ATOM 1513 C CA . LEU A 1 194 ? -12.812 14.361 2.857 1.00 97.00 194 LEU A CA 1
ATOM 1514 C C . LEU A 1 194 ? -13.955 13.842 1.979 1.00 97.00 194 LEU A C 1
ATOM 1516 O O . LEU A 1 194 ? -14.283 14.464 0.968 1.00 97.00 194 LEU A O 1
ATOM 1520 N N . PHE A 1 195 ? -14.582 12.727 2.362 1.00 96.62 195 PHE A N 1
ATOM 1521 C CA . PHE A 1 195 ? -15.753 12.213 1.656 1.00 96.62 195 PHE A CA 1
ATOM 1522 C C . PHE A 1 195 ? -16.947 13.170 1.770 1.00 96.62 195 PHE A C 1
ATOM 1524 O O . PHE A 1 195 ? -17.594 13.457 0.762 1.00 96.62 195 PHE A O 1
ATOM 1531 N N . ALA A 1 196 ? -17.204 13.717 2.962 1.00 96.12 196 ALA A N 1
ATOM 1532 C CA . ALA A 1 196 ? -18.249 14.716 3.186 1.00 96.12 196 ALA A CA 1
ATOM 1533 C C . ALA A 1 196 ? -18.005 16.013 2.392 1.00 96.12 196 ALA A C 1
ATOM 1535 O O . ALA A 1 196 ? -18.958 16.649 1.949 1.00 96.12 196 ALA A O 1
ATOM 1536 N N . ALA A 1 197 ? -16.740 16.368 2.150 1.00 96.81 197 ALA A N 1
ATOM 1537 C CA . ALA A 1 197 ? -16.339 17.478 1.286 1.00 96.81 197 ALA A CA 1
ATOM 1538 C C . ALA A 1 197 ? -16.414 17.163 -0.227 1.00 96.81 197 ALA A C 1
ATOM 1540 O O . ALA A 1 197 ? -16.026 17.998 -1.042 1.00 96.81 197 ALA A O 1
ATOM 1541 N N . GLY A 1 198 ? -16.897 15.978 -0.621 1.00 95.75 198 GLY A N 1
ATOM 1542 C CA . GLY A 1 198 ? -17.116 15.594 -2.021 1.00 95.75 198 GLY A CA 1
ATOM 1543 C C . GLY A 1 198 ? -16.001 14.756 -2.655 1.00 95.75 198 GLY A C 1
ATOM 1544 O O . GLY A 1 198 ? -16.094 14.410 -3.834 1.00 95.75 198 GLY A O 1
ATOM 1545 N N . ASN A 1 199 ? -14.955 14.371 -1.913 1.00 95.50 199 ASN A N 1
ATOM 1546 C CA . ASN A 1 199 ? -13.931 13.469 -2.443 1.00 95.50 199 ASN A CA 1
ATOM 1547 C C . ASN A 1 199 ? -14.399 12.005 -2.380 1.00 95.50 199 ASN A C 1
ATOM 1549 O O . ASN A 1 199 ? -14.109 11.257 -1.446 1.00 95.50 199 ASN A O 1
ATOM 1553 N N . HIS A 1 200 ? -15.111 11.566 -3.417 1.00 93.06 200 HIS A N 1
ATOM 1554 C CA . HIS A 1 200 ? -15.636 10.200 -3.497 1.00 93.06 200 HIS A CA 1
ATOM 1555 C C . HIS A 1 200 ? -14.558 9.107 -3.653 1.00 93.06 200 HIS A C 1
ATOM 1557 O O . HIS A 1 200 ? -14.852 7.936 -3.407 1.00 93.06 200 HIS A O 1
ATOM 1563 N N . LYS A 1 201 ? -13.307 9.451 -4.008 1.00 94.56 201 LYS A N 1
ATOM 1564 C CA . LYS A 1 201 ? -12.204 8.472 -4.145 1.00 94.56 201 LYS A CA 1
ATOM 1565 C C . LYS A 1 201 ? -11.763 7.881 -2.806 1.00 94.56 201 LYS A C 1
ATOM 1567 O O . LYS A 1 201 ? -11.195 6.791 -2.774 1.00 94.56 201 LYS A O 1
ATOM 1572 N N . VAL A 1 202 ? -12.027 8.597 -1.714 1.00 96.81 202 VAL A N 1
ATOM 1573 C CA . VAL A 1 202 ? -11.616 8.230 -0.354 1.00 96.81 202 VAL A CA 1
ATOM 1574 C C . VAL A 1 202 ? -12.807 7.842 0.518 1.00 96.81 202 VAL A C 1
ATOM 1576 O O . VAL A 1 202 ? -12.731 7.940 1.732 1.00 96.81 202 VAL A O 1
ATOM 1579 N N . GLN A 1 203 ? -13.922 7.404 -0.072 1.00 96.62 203 GLN A N 1
ATOM 1580 C CA . GLN A 1 203 ? -15.098 6.983 0.691 1.00 96.62 203 GLN A CA 1
ATOM 1581 C C . GLN A 1 203 ? -14.740 5.859 1.688 1.00 96.62 203 GLN A C 1
ATOM 1583 O O . GLN A 1 203 ? -14.251 4.810 1.241 1.00 96.62 203 GLN A O 1
ATOM 1588 N N . PRO A 1 204 ? -14.984 6.044 3.004 1.00 97.38 204 PRO A N 1
ATOM 1589 C CA . PRO A 1 204 ? -14.820 4.986 3.997 1.00 97.38 204 PRO A CA 1
ATOM 1590 C C . PRO A 1 204 ? -15.658 3.757 3.656 1.00 97.38 204 PRO A C 1
ATOM 1592 O O . PRO A 1 204 ? -16.804 3.873 3.213 1.00 97.38 204 PRO A O 1
ATOM 1595 N N . ASP A 1 205 ? -15.095 2.577 3.887 1.00 97.69 205 ASP A N 1
ATOM 1596 C CA . ASP A 1 205 ? -15.765 1.301 3.664 1.00 97.69 205 ASP A CA 1
ATOM 1597 C C . ASP A 1 205 ? -15.683 0.392 4.900 1.00 97.69 205 ASP A C 1
ATOM 1599 O O . ASP A 1 205 ? -15.099 0.728 5.936 1.00 97.69 205 ASP A O 1
ATOM 1603 N N . THR A 1 206 ? -16.276 -0.796 4.804 1.00 97.94 206 THR A N 1
ATOM 1604 C CA . THR A 1 206 ? -16.230 -1.809 5.861 1.00 97.94 206 THR A CA 1
ATOM 1605 C C . THR A 1 206 ? -14.792 -2.158 6.268 1.00 97.94 206 THR A C 1
ATOM 1607 O O . THR A 1 206 ? -14.571 -2.538 7.417 1.00 97.94 206 THR A O 1
ATOM 1610 N N . ILE A 1 207 ? -13.797 -2.036 5.379 1.00 97.31 207 ILE A N 1
ATOM 1611 C CA . ILE A 1 207 ? -12.385 -2.275 5.715 1.00 97.31 207 ILE A CA 1
ATOM 1612 C C . ILE A 1 207 ? -11.855 -1.130 6.590 1.00 97.31 207 ILE A C 1
ATOM 1614 O O . ILE A 1 207 ? -11.211 -1.420 7.601 1.00 97.31 207 ILE A O 1
ATOM 1618 N N . SER A 1 208 ? -12.168 0.128 6.260 1.00 97.50 208 SER A N 1
ATOM 1619 C CA . SER A 1 208 ? -11.784 1.318 7.040 1.00 97.50 208 SER A CA 1
ATOM 1620 C C . SER A 1 208 ? -12.256 1.217 8.490 1.00 97.50 208 SER A C 1
ATOM 1622 O O . SER A 1 208 ? -11.455 1.296 9.426 1.00 97.50 208 SER A O 1
ATOM 1624 N N . TYR A 1 209 ? -13.550 0.958 8.684 1.00 98.00 209 TYR A N 1
ATOM 1625 C CA . TYR A 1 209 ? -14.134 0.845 10.019 1.00 98.00 209 TYR A CA 1
ATOM 1626 C C . TYR A 1 209 ? -13.647 -0.399 10.769 1.00 98.00 209 TYR A C 1
ATOM 1628 O O . TYR A 1 209 ? -13.305 -0.316 11.951 1.00 98.00 209 TYR A O 1
ATOM 1636 N N . ASN A 1 210 ? -13.541 -1.550 10.094 1.00 97.81 210 ASN A N 1
ATOM 1637 C CA . ASN A 1 210 ? -13.053 -2.774 10.730 1.00 97.81 210 ASN A CA 1
ATOM 1638 C C . ASN A 1 210 ? -11.606 -2.657 11.213 1.00 97.81 210 ASN A C 1
ATOM 1640 O O . ASN A 1 210 ? -11.264 -3.273 12.222 1.00 97.81 210 ASN A O 1
ATOM 1644 N N . ALA A 1 211 ? -10.762 -1.882 10.528 1.00 96.69 211 ALA A N 1
ATOM 1645 C CA . ALA A 1 211 ? -9.397 -1.637 10.977 1.00 96.69 211 ALA A CA 1
ATOM 1646 C C . ALA A 1 211 ? -9.379 -0.896 12.329 1.00 96.69 211 ALA A C 1
ATOM 1648 O O . ALA A 1 211 ? -8.680 -1.321 13.250 1.00 96.69 211 ALA A O 1
ATOM 1649 N N . VAL A 1 212 ? -10.207 0.140 12.500 1.00 97.50 212 VAL A N 1
ATOM 1650 C CA . VAL A 1 212 ? -10.322 0.871 13.776 1.00 97.50 212 VAL A CA 1
ATOM 1651 C C . VAL A 1 212 ? -11.000 0.026 14.862 1.00 97.50 212 VAL A C 1
ATOM 1653 O O . VAL A 1 212 ? -10.510 -0.009 15.991 1.00 97.50 212 VAL A O 1
ATOM 1656 N N . LEU A 1 213 ? -12.054 -0.733 14.532 1.00 96.81 213 LEU A N 1
ATOM 1657 C CA . LEU A 1 213 ? -12.668 -1.705 15.453 1.00 96.81 213 LEU A CA 1
ATOM 1658 C C . LEU A 1 213 ? -11.654 -2.746 15.941 1.00 96.81 213 LEU A C 1
ATOM 1660 O O . LEU A 1 213 ? -11.623 -3.092 17.121 1.00 96.81 213 LEU A O 1
ATOM 1664 N N . HIS A 1 214 ? -10.794 -3.233 15.046 1.00 94.69 214 HIS A N 1
ATOM 1665 C CA . HIS A 1 214 ? -9.709 -4.126 15.427 1.00 94.69 214 HIS A CA 1
ATOM 1666 C C . HIS A 1 214 ? -8.718 -3.442 16.379 1.00 94.69 214 HIS A C 1
ATOM 1668 O O . HIS A 1 214 ? -8.276 -4.076 17.336 1.00 94.69 214 HIS A O 1
ATOM 1674 N N . GLY A 1 215 ? -8.411 -2.159 16.175 1.00 93.31 215 GLY A N 1
ATOM 1675 C CA . GLY A 1 215 ? -7.614 -1.371 17.116 1.00 93.31 215 GLY A CA 1
ATOM 1676 C C . GLY A 1 215 ? -8.227 -1.320 18.517 1.00 93.31 215 GLY A C 1
ATOM 1677 O O . GLY A 1 215 ? -7.547 -1.683 19.475 1.00 93.31 215 GLY A O 1
ATOM 1678 N N . PHE A 1 216 ? -9.527 -1.026 18.638 1.00 93.12 216 PHE A N 1
ATOM 1679 C CA . PHE A 1 216 ? -10.221 -1.087 19.933 1.00 93.12 216 PHE A CA 1
ATOM 1680 C C . PHE A 1 216 ? -10.143 -2.474 20.577 1.00 93.12 216 PHE A C 1
ATOM 1682 O O . PHE A 1 216 ? -9.932 -2.583 21.780 1.00 93.12 216 PHE A O 1
ATOM 1689 N N . SER A 1 217 ? -10.231 -3.545 19.781 1.00 90.69 217 SER A N 1
ATOM 1690 C CA . SER A 1 217 ? -10.104 -4.923 20.278 1.00 90.69 217 SER A CA 1
ATOM 1691 C C . SER A 1 217 ? -8.710 -5.276 20.820 1.00 90.69 217 SER A C 1
ATOM 1693 O O . SER A 1 217 ? -8.511 -6.376 21.336 1.00 90.69 217 SER A O 1
ATOM 1695 N N . LYS A 1 218 ? -7.708 -4.400 20.674 1.00 88.38 218 LYS A N 1
ATOM 1696 C CA . LYS A 1 218 ? -6.373 -4.559 21.274 1.00 88.38 218 LYS A CA 1
ATOM 1697 C C . LYS A 1 218 ? -6.219 -3.790 22.588 1.00 88.38 218 LYS A C 1
ATOM 1699 O O . LYS A 1 218 ? -5.313 -4.119 23.350 1.00 88.38 218 LYS A O 1
ATOM 1704 N N . CYS A 1 219 ? -7.083 -2.816 22.854 1.00 85.69 219 CYS A N 1
ATOM 1705 C CA . CYS A 1 219 ? -7.076 -2.029 24.080 1.00 85.69 219 CYS A CA 1
ATOM 1706 C C . CYS A 1 219 ? -7.673 -2.825 25.253 1.00 85.69 219 CYS A C 1
ATOM 1708 O O . CYS A 1 219 ? -8.512 -3.705 25.056 1.00 85.69 219 CYS A O 1
ATOM 1710 N N . ARG A 1 220 ? -7.220 -2.525 26.476 1.00 83.12 220 ARG A N 1
ATOM 1711 C CA . ARG A 1 220 ? -7.708 -3.151 27.721 1.00 83.12 220 ARG A CA 1
ATOM 1712 C C . ARG A 1 220 ? -8.622 -2.243 28.543 1.00 83.12 220 ARG A C 1
ATOM 1714 O O . ARG A 1 220 ? -9.234 -2.703 29.497 1.00 83.12 220 ARG A O 1
ATOM 1721 N N . ASP A 1 221 ? -8.728 -0.962 28.203 1.00 82.88 221 ASP A N 1
ATOM 1722 C CA . ASP A 1 221 ? -9.575 -0.039 28.951 1.00 82.88 221 ASP A CA 1
ATOM 1723 C C . ASP A 1 221 ? -11.063 -0.230 28.609 1.00 82.88 221 ASP A C 1
ATOM 1725 O O . ASP A 1 221 ? -11.431 -0.484 27.460 1.00 82.88 221 ASP A O 1
ATOM 1729 N N . ARG A 1 222 ? -11.939 -0.065 29.608 1.00 73.88 222 ARG A N 1
ATOM 1730 C CA . ARG A 1 222 ? -13.402 -0.158 29.429 1.00 73.88 222 ARG A CA 1
ATOM 1731 C C . ARG A 1 222 ? -13.952 0.849 28.422 1.00 73.88 222 ARG A C 1
ATOM 1733 O O . ARG A 1 222 ? -14.845 0.509 27.652 1.00 73.88 222 ARG A O 1
ATOM 1740 N N . GLY A 1 223 ? -13.370 2.048 28.369 1.00 84.69 223 GLY A N 1
ATOM 1741 C CA . GLY A 1 223 ? -13.782 3.085 27.425 1.00 84.69 223 GLY A CA 1
ATOM 1742 C C . GLY A 1 223 ? -13.616 2.664 25.962 1.00 84.69 223 GLY A C 1
ATOM 1743 O O . GLY A 1 223 ? -14.400 3.078 25.109 1.00 84.69 223 GLY A O 1
ATOM 1744 N N . SER A 1 224 ? -12.638 1.812 25.655 1.00 85.69 224 SER A N 1
ATOM 1745 C CA . SER A 1 224 ? -12.419 1.280 24.310 1.00 85.69 224 SER A CA 1
ATOM 1746 C C . SER A 1 224 ? -13.524 0.333 23.846 1.00 85.69 224 SER A C 1
ATOM 1748 O O . SER A 1 224 ? -13.878 0.368 22.668 1.00 85.69 224 SER A O 1
ATOM 1750 N N . ALA A 1 225 ? -14.116 -0.468 24.738 1.00 89.69 225 ALA A N 1
ATOM 1751 C CA . ALA A 1 225 ? -15.227 -1.351 24.378 1.00 89.69 225 ALA A CA 1
ATOM 1752 C C . ALA A 1 225 ? -16.492 -0.554 24.013 1.00 89.69 225 ALA A C 1
ATOM 1754 O O . ALA A 1 225 ? -17.113 -0.813 22.979 1.00 89.69 225 ALA A O 1
ATOM 1755 N N . ASP A 1 226 ? -16.815 0.480 24.793 1.00 91.12 226 ASP A N 1
ATOM 1756 C CA . ASP A 1 226 ? -17.964 1.350 24.516 1.00 91.12 226 ASP A CA 1
ATOM 1757 C C . ASP A 1 226 ? -17.781 2.147 23.221 1.00 91.12 226 ASP A C 1
ATOM 1759 O O . ASP A 1 226 ? -18.705 2.258 22.413 1.00 91.12 226 ASP A O 1
ATOM 1763 N N . LYS A 1 227 ? -16.563 2.637 22.962 1.00 93.25 227 LYS A N 1
ATOM 1764 C CA . LYS A 1 227 ? -16.232 3.296 21.691 1.00 93.25 227 LYS A CA 1
ATOM 1765 C C . LYS A 1 227 ? -16.305 2.333 20.502 1.00 93.25 227 LYS A C 1
ATOM 1767 O O . LYS A 1 227 ? -16.783 2.731 19.441 1.00 93.25 227 LYS A O 1
ATOM 1772 N N . ALA A 1 228 ? -15.888 1.075 20.664 1.00 94.44 228 ALA A N 1
ATOM 1773 C CA . ALA A 1 228 ? -16.030 0.057 19.622 1.00 94.44 228 ALA A CA 1
ATOM 1774 C C . ALA A 1 228 ? -17.506 -0.206 19.293 1.00 94.44 228 ALA A C 1
ATOM 1776 O O . ALA A 1 228 ? -17.885 -0.243 18.123 1.00 94.44 228 ALA A O 1
ATOM 1777 N N . LYS A 1 229 ? -18.353 -0.329 20.321 1.00 94.69 229 LYS A N 1
ATOM 1778 C CA . LYS A 1 229 ? -19.802 -0.476 20.152 1.00 94.69 229 LYS A CA 1
ATOM 1779 C C . LYS A 1 229 ? -20.422 0.740 19.460 1.00 94.69 229 LYS A C 1
ATOM 1781 O O . LYS A 1 229 ? -21.213 0.572 18.536 1.00 94.69 229 LYS A O 1
ATOM 1786 N N . ALA A 1 230 ? -20.042 1.953 19.861 1.00 96.12 230 ALA A N 1
ATOM 1787 C CA . ALA A 1 230 ? -20.519 3.180 19.225 1.00 96.12 230 ALA A CA 1
ATOM 1788 C C . ALA A 1 230 ? -20.147 3.237 17.732 1.00 96.12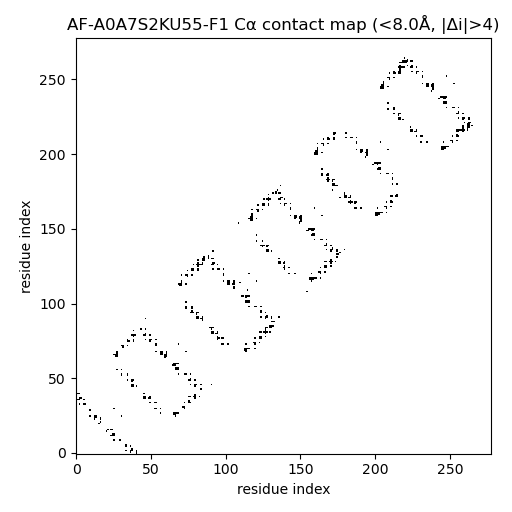 230 ALA A C 1
ATOM 1790 O O . ALA A 1 230 ? -20.992 3.572 16.903 1.00 96.12 230 ALA A O 1
ATOM 1791 N N . LEU A 1 231 ? -18.917 2.844 17.381 1.00 97.00 231 LEU A N 1
ATOM 1792 C CA . LEU A 1 231 ? -18.465 2.792 15.990 1.00 97.00 231 LEU A CA 1
ATOM 1793 C C . LEU A 1 231 ? -19.232 1.741 15.170 1.00 97.00 231 LEU A C 1
ATOM 1795 O O . LEU A 1 231 ? -19.598 2.002 14.027 1.00 97.00 231 LEU A O 1
ATOM 1799 N N . LEU A 1 232 ? -19.531 0.575 15.751 1.00 97.25 232 LEU A N 1
ATOM 1800 C CA . LEU A 1 232 ? -20.362 -0.440 15.099 1.00 97.25 232 LEU A CA 1
ATOM 1801 C C . LEU A 1 232 ? -21.784 0.080 14.827 1.00 97.25 232 LEU A C 1
ATOM 1803 O O . LEU A 1 232 ? -22.279 -0.063 13.712 1.00 97.25 232 LEU A O 1
ATOM 1807 N N . HIS A 1 233 ? -22.410 0.748 15.798 1.00 97.25 233 HIS A N 1
ATOM 1808 C CA . HIS A 1 233 ? -23.725 1.366 15.600 1.00 97.25 233 HIS A CA 1
ATOM 1809 C C . HIS A 1 233 ? -23.706 2.477 14.545 1.00 97.25 233 HIS A C 1
ATOM 1811 O O . HIS A 1 233 ? -24.665 2.628 13.787 1.00 97.25 233 HIS A O 1
ATOM 1817 N N . GLN A 1 234 ? -22.613 3.239 14.447 1.00 96.56 234 GLN A N 1
ATOM 1818 C CA . GLN A 1 234 ? -22.433 4.203 13.363 1.00 96.56 234 GLN A CA 1
ATOM 1819 C C . GLN A 1 234 ? -22.437 3.502 11.995 1.00 96.56 234 GLN A C 1
ATOM 1821 O O . GLN A 1 234 ? -23.140 3.954 11.092 1.00 96.56 234 GLN A O 1
ATOM 1826 N N . MET A 1 235 ? -21.710 2.388 11.843 1.00 97.62 235 MET A N 1
ATOM 1827 C CA . MET A 1 235 ? -21.723 1.604 10.600 1.00 97.62 235 MET A CA 1
ATOM 1828 C C . MET A 1 235 ? -23.127 1.079 10.264 1.00 97.62 235 MET A C 1
ATOM 1830 O O . MET A 1 235 ? -23.559 1.175 9.117 1.00 97.62 235 MET A O 1
ATOM 1834 N N . GLU A 1 236 ? -23.858 0.554 11.255 1.00 97.06 236 GLU A N 1
ATOM 1835 C CA . GLU A 1 236 ? -25.242 0.083 11.084 1.00 97.06 236 GLU A CA 1
ATOM 1836 C C . GLU A 1 236 ? -26.162 1.204 10.598 1.00 97.06 236 GLU A C 1
ATOM 1838 O O . GLU A 1 236 ? -26.894 1.024 9.625 1.00 97.06 236 GLU A O 1
ATOM 1843 N N . LYS A 1 237 ? -26.081 2.381 11.228 1.00 97.19 237 LYS A N 1
ATOM 1844 C CA . LYS A 1 237 ? -26.874 3.554 10.851 1.00 97.19 237 LYS A CA 1
ATOM 1845 C C . LYS A 1 237 ? -26.575 4.002 9.421 1.00 97.19 237 LYS A C 1
ATOM 1847 O O . LYS A 1 237 ? -27.503 4.249 8.658 1.00 97.19 237 LYS A O 1
ATOM 1852 N N . LEU A 1 238 ? -25.300 4.092 9.044 1.00 95.19 238 LEU A N 1
ATOM 1853 C CA . LEU A 1 238 ? -24.907 4.479 7.686 1.00 95.19 238 LEU A CA 1
ATOM 1854 C C . LEU A 1 238 ? -25.386 3.458 6.643 1.00 95.19 238 LEU A C 1
ATOM 1856 O O . LEU A 1 238 ? -25.852 3.846 5.573 1.00 95.19 238 LEU A O 1
ATOM 1860 N N . HIS A 1 239 ? -25.326 2.161 6.955 1.00 96.06 239 HIS A N 1
ATOM 1861 C CA . HIS A 1 239 ? -25.853 1.121 6.073 1.00 96.06 239 HIS A CA 1
ATOM 1862 C C . HIS A 1 239 ? -27.377 1.216 5.916 1.00 96.06 239 HIS A C 1
ATOM 1864 O O . HIS A 1 239 ? -27.877 1.167 4.795 1.00 96.06 239 HIS A O 1
ATOM 1870 N N . GLN A 1 240 ? -28.114 1.440 7.009 1.00 95.81 240 GLN A N 1
ATOM 1871 C CA . GLN A 1 240 ? -29.567 1.664 6.979 1.00 95.81 240 GLN A CA 1
ATOM 1872 C C . GLN A 1 240 ? -29.963 2.908 6.169 1.00 95.81 240 GLN A C 1
ATOM 1874 O O . GLN A 1 240 ? -31.053 2.956 5.609 1.00 95.81 240 GLN A O 1
ATOM 1879 N N . GLN A 1 241 ? -29.073 3.898 6.070 1.00 95.31 241 GLN A N 1
ATOM 1880 C CA . GLN A 1 241 ? -29.236 5.087 5.227 1.00 95.31 241 GLN A CA 1
ATOM 1881 C C . GLN A 1 241 ? -28.902 4.838 3.742 1.00 95.31 241 GLN A C 1
ATOM 1883 O O . GLN A 1 241 ? -28.904 5.781 2.953 1.00 95.31 241 GLN A O 1
ATOM 1888 N N . GLY A 1 242 ? -28.617 3.593 3.348 1.00 93.50 242 GLY A N 1
ATOM 1889 C CA . GLY A 1 242 ? -28.355 3.197 1.962 1.00 93.50 242 GLY A CA 1
ATOM 1890 C C . GLY A 1 242 ? -26.875 3.130 1.578 1.00 93.50 242 GLY A C 1
ATOM 1891 O O . GLY A 1 242 ? -26.561 2.928 0.407 1.00 93.50 242 GLY A O 1
ATOM 1892 N N . ASN A 1 243 ? -25.939 3.283 2.524 1.00 93.44 243 ASN A N 1
ATOM 1893 C CA . ASN A 1 243 ? -24.515 3.116 2.230 1.00 93.44 243 ASN A CA 1
ATOM 1894 C C . ASN A 1 243 ? -24.086 1.645 2.368 1.00 93.44 243 ASN A C 1
ATOM 1896 O O . ASN A 1 243 ? -23.601 1.206 3.412 1.00 93.44 243 ASN A O 1
ATOM 1900 N N . ASP A 1 244 ? -24.213 0.876 1.290 1.00 94.19 244 ASP A N 1
ATOM 1901 C CA . ASP A 1 244 ? -23.817 -0.539 1.270 1.00 94.19 244 ASP A CA 1
ATOM 1902 C C . ASP A 1 244 ? -22.311 -0.772 1.454 1.00 94.19 244 ASP A C 1
ATOM 1904 O O . ASP A 1 244 ? -21.897 -1.854 1.877 1.00 94.19 244 ASP A O 1
ATOM 1908 N N . ARG A 1 245 ? -21.467 0.240 1.201 1.00 94.94 245 ARG A N 1
ATOM 1909 C CA . ARG A 1 245 ? -20.005 0.104 1.323 1.00 94.94 245 ARG A CA 1
ATOM 1910 C C . ARG A 1 245 ? -19.526 -0.023 2.762 1.00 94.94 245 ARG A C 1
ATOM 1912 O O . ARG A 1 245 ? -18.402 -0.471 2.966 1.00 94.94 245 ARG A O 1
ATOM 1919 N N . VAL A 1 246 ? -20.347 0.360 3.740 1.00 95.81 246 VAL A N 1
ATOM 1920 C CA . VAL A 1 246 ? -20.006 0.318 5.174 1.00 95.81 246 VAL A CA 1
ATOM 1921 C C . VAL A 1 246 ? -20.780 -0.754 5.935 1.00 95.81 246 VAL A C 1
ATOM 1923 O O . VAL A 1 246 ? -20.789 -0.752 7.164 1.00 95.81 246 VAL A O 1
ATOM 1926 N N . ARG A 1 247 ? -21.415 -1.694 5.221 1.00 96.56 247 ARG A N 1
ATOM 1927 C CA . ARG A 1 247 ? -22.186 -2.787 5.818 1.00 96.56 247 ARG A CA 1
ATOM 1928 C C . ARG A 1 247 ? -21.345 -3.545 6.862 1.00 96.56 247 ARG A C 1
ATOM 1930 O O . ARG A 1 247 ? -20.309 -4.122 6.497 1.00 96.56 247 ARG A O 1
ATOM 1937 N N . PRO A 1 248 ? -21.776 -3.588 8.138 1.00 96.00 248 PRO A N 1
ATOM 1938 C CA . PRO A 1 248 ? -21.138 -4.415 9.155 1.00 96.00 248 PRO A CA 1
ATOM 1939 C C . PRO A 1 248 ? -21.125 -5.889 8.755 1.00 96.00 248 PRO A C 1
ATOM 1941 O O . PRO A 1 248 ? -22.056 -6.393 8.125 1.00 96.00 248 PRO A O 1
ATOM 1944 N N . ASN A 1 249 ? -20.073 -6.602 9.142 1.00 96.75 249 ASN A N 1
ATOM 1945 C CA . ASN A 1 249 ? -19.952 -8.035 8.894 1.00 96.75 249 ASN A CA 1
ATOM 1946 C C . ASN A 1 249 ? -19.442 -8.770 10.137 1.00 96.75 249 ASN A C 1
ATOM 1948 O O . ASN A 1 249 ? -19.183 -8.159 11.172 1.00 96.75 249 ASN A O 1
ATOM 1952 N N . ALA A 1 250 ? -19.262 -10.088 10.031 1.00 96.69 250 ALA A N 1
ATOM 1953 C CA . ALA A 1 250 ? -18.793 -10.917 11.140 1.00 96.69 250 ALA A CA 1
ATOM 1954 C C . ALA A 1 250 ? -17.517 -10.370 11.812 1.00 96.69 250 ALA A C 1
ATOM 1956 O O . ALA A 1 250 ? -17.400 -10.436 13.030 1.00 96.69 250 ALA A O 1
ATOM 1957 N N . LYS A 1 251 ? -16.583 -9.768 11.055 1.00 95.44 251 LYS A N 1
ATOM 1958 C CA . LYS A 1 251 ? -15.371 -9.166 11.639 1.00 95.44 251 LYS A CA 1
ATOM 1959 C C . LYS A 1 251 ? -15.698 -7.959 12.518 1.00 95.44 251 LYS A C 1
ATOM 1961 O O . LYS A 1 251 ? -15.083 -7.814 13.569 1.00 95.44 251 LYS A O 1
ATOM 1966 N N . SER A 1 252 ? -16.661 -7.130 12.113 1.00 94.94 252 SER A N 1
ATOM 1967 C CA . SER A 1 252 ? -17.114 -5.963 12.878 1.00 94.94 252 SER A CA 1
ATOM 1968 C C . SER A 1 252 ? -17.630 -6.383 14.259 1.00 94.94 252 SER A C 1
ATOM 1970 O O . SER A 1 252 ? -17.140 -5.893 15.276 1.00 94.94 252 SER A O 1
ATOM 1972 N N . PHE A 1 253 ? -18.539 -7.363 14.302 1.00 96.00 253 PHE A N 1
ATOM 1973 C CA . PHE A 1 253 ? -19.107 -7.884 15.551 1.00 96.00 253 PHE A CA 1
ATOM 1974 C C . PHE A 1 253 ? -18.060 -8.593 16.417 1.00 96.00 253 PHE A C 1
ATOM 1976 O O . PHE A 1 253 ? -17.952 -8.306 17.608 1.00 96.00 253 PHE A O 1
ATOM 1983 N N . THR A 1 254 ? -17.233 -9.462 15.824 1.00 95.75 254 THR A N 1
ATOM 1984 C CA . THR A 1 254 ? -16.162 -10.162 16.550 1.00 95.75 254 THR A CA 1
ATOM 1985 C C . THR A 1 254 ? -15.170 -9.187 17.186 1.00 95.75 254 THR A C 1
ATOM 1987 O O . THR A 1 254 ? -14.743 -9.409 18.317 1.00 95.75 254 THR A O 1
ATOM 1990 N N . SER A 1 255 ? -14.818 -8.084 16.515 1.00 94.44 255 SER A N 1
ATOM 1991 C CA . SER A 1 255 ? -13.942 -7.060 17.103 1.00 94.44 255 SER A CA 1
ATOM 1992 C C . SER A 1 255 ? -14.562 -6.391 18.334 1.00 94.44 255 SER A C 1
ATOM 1994 O O . SER A 1 255 ? -13.853 -6.190 19.319 1.00 94.44 255 SER A O 1
ATOM 1996 N N . VAL A 1 256 ? -15.867 -6.092 18.321 1.00 93.88 256 VAL A N 1
ATOM 1997 C CA . VAL A 1 256 ? -16.567 -5.517 19.487 1.00 93.88 256 VAL A CA 1
ATOM 1998 C C . VAL A 1 256 ? -16.636 -6.518 20.642 1.00 93.88 256 VAL A C 1
ATOM 2000 O O . VAL A 1 256 ? -16.329 -6.159 21.776 1.00 93.88 256 VAL A O 1
ATOM 2003 N N . ILE A 1 257 ? -16.953 -7.787 20.363 1.00 93.31 257 ILE A N 1
ATOM 2004 C CA . ILE A 1 257 ? -16.952 -8.859 21.375 1.00 93.31 257 ILE A CA 1
ATOM 2005 C C . ILE A 1 257 ? -15.565 -8.992 22.015 1.00 93.31 257 ILE A C 1
ATOM 2007 O O . ILE A 1 257 ? -15.446 -9.024 23.238 1.00 93.31 257 ILE A O 1
ATOM 2011 N N . ASN A 1 258 ? -14.507 -9.004 21.201 1.00 92.56 258 ASN A N 1
ATOM 2012 C CA . ASN A 1 258 ? -13.131 -9.079 21.689 1.00 92.56 258 ASN A CA 1
ATOM 2013 C C . ASN A 1 258 ? -12.742 -7.859 22.537 1.00 92.56 258 ASN A C 1
ATOM 2015 O O . ASN A 1 258 ? -12.006 -8.013 23.511 1.00 92.56 258 ASN A O 1
ATOM 2019 N N . ALA A 1 259 ? -13.228 -6.662 22.191 1.00 92.31 259 ALA A N 1
ATOM 2020 C CA . ALA A 1 259 ? -13.018 -5.464 23.000 1.00 92.31 259 ALA A CA 1
ATOM 2021 C C . ALA A 1 259 ? -13.693 -5.597 24.378 1.00 92.31 259 ALA A C 1
ATOM 2023 O O . ALA A 1 259 ? -13.046 -5.363 25.397 1.00 92.31 259 ALA A O 1
ATOM 2024 N N . TYR A 1 260 ? -14.948 -6.064 24.431 1.00 89.94 260 TYR A N 1
ATOM 2025 C CA . TYR A 1 260 ? -15.644 -6.325 25.698 1.00 89.94 260 TYR A CA 1
ATOM 2026 C C . TYR A 1 260 ? -14.945 -7.389 26.547 1.00 89.94 260 TYR A C 1
ATOM 2028 O O . TYR A 1 260 ? -14.740 -7.172 27.745 1.00 89.94 260 TYR A O 1
ATOM 2036 N N . ALA A 1 261 ? -14.523 -8.497 25.931 1.00 89.62 261 ALA A N 1
ATOM 2037 C CA . ALA A 1 261 ? -13.819 -9.575 26.617 1.00 89.62 261 ALA A CA 1
ATOM 2038 C C . ALA A 1 261 ? -12.538 -9.068 27.300 1.00 89.62 261 ALA A C 1
ATOM 2040 O O . ALA A 1 261 ? -12.354 -9.283 28.494 1.00 89.62 261 ALA A O 1
ATOM 2041 N N . LYS A 1 262 ? -11.704 -8.306 26.581 1.00 86.81 262 LYS A N 1
ATOM 2042 C CA . LYS A 1 262 ? -10.451 -7.760 27.130 1.00 86.81 262 LYS A CA 1
ATOM 2043 C C . LYS A 1 262 ? -10.650 -6.637 28.137 1.00 86.81 262 LYS A C 1
ATOM 2045 O O . LYS A 1 262 ? -9.849 -6.511 29.053 1.00 86.81 262 LYS A O 1
ATOM 2050 N N . SER A 1 263 ? -11.707 -5.839 27.993 1.00 83.75 263 SER A N 1
ATOM 2051 C CA . SER A 1 263 ? -12.041 -4.792 28.969 1.00 83.75 263 SER A CA 1
ATOM 2052 C C . SER A 1 263 ? -12.562 -5.328 30.310 1.00 83.75 263 SER A C 1
ATOM 2054 O O . SER A 1 263 ? -12.665 -4.585 31.289 1.00 83.75 263 SER A O 1
ATOM 2056 N N . SER A 1 264 ? -12.923 -6.615 30.333 1.00 73.75 264 SER A N 1
ATOM 2057 C CA . SER A 1 264 ? -13.448 -7.325 31.501 1.00 73.75 264 SER A CA 1
ATOM 2058 C C . SER A 1 264 ? -12.384 -8.177 32.200 1.00 73.75 264 SER A C 1
ATOM 2060 O O . SER A 1 264 ? -12.664 -8.722 33.266 1.00 73.75 264 SER A O 1
ATOM 2062 N N . GLU A 1 265 ? -11.173 -8.292 31.636 1.00 63.75 265 GLU A N 1
ATOM 2063 C CA . GLU A 1 265 ? -10.049 -8.932 32.321 1.00 63.75 265 GLU A CA 1
ATOM 2064 C C . GLU A 1 265 ? -9.646 -8.066 33.531 1.00 63.75 265 GLU A C 1
ATOM 2066 O O . GLU A 1 265 ? -9.316 -6.890 33.351 1.00 63.75 265 GLU A O 1
ATOM 2071 N N . PRO A 1 266 ? -9.685 -8.591 34.773 1.00 54.28 266 PRO A N 1
ATOM 2072 C CA . PRO A 1 266 ? -9.147 -7.871 35.919 1.00 54.28 266 PRO A CA 1
ATOM 2073 C C . PRO A 1 266 ? -7.650 -7.639 35.703 1.00 54.28 266 PRO A C 1
ATOM 2075 O O . PRO A 1 266 ? -6.945 -8.524 35.217 1.00 54.28 266 PRO A O 1
ATOM 2078 N N . ASP A 1 267 ? -7.184 -6.445 36.061 1.00 50.34 267 ASP A N 1
ATOM 2079 C CA . ASP A 1 267 ? -5.813 -5.970 35.875 1.00 50.34 267 ASP A CA 1
ATOM 2080 C C . ASP A 1 267 ? -4.822 -6.914 36.591 1.00 50.34 267 ASP A C 1
ATOM 2082 O O . ASP A 1 267 ? -4.518 -6.761 37.775 1.00 50.34 267 ASP A O 1
ATOM 2086 N N . GLN A 1 268 ? -4.347 -7.967 35.916 1.00 50.00 268 GLN A N 1
ATOM 2087 C CA . GLN A 1 268 ? -3.322 -8.859 36.460 1.00 50.00 268 GLN A CA 1
ATOM 2088 C C . GLN A 1 268 ? -1.957 -8.162 36.407 1.00 50.00 268 GLN A C 1
ATOM 2090 O O . GLN A 1 268 ? -1.103 -8.503 35.591 1.00 50.00 268 GLN A O 1
ATOM 2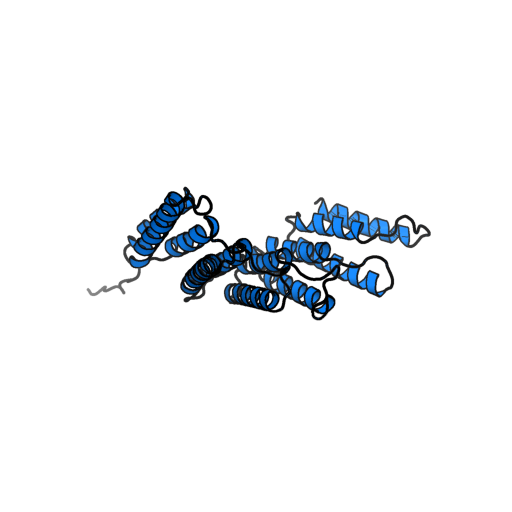095 N N . ALA A 1 269 ? -1.755 -7.171 37.279 1.00 42.78 269 ALA A N 1
ATOM 2096 C CA . ALA A 1 269 ? -0.454 -6.569 37.558 1.00 42.78 269 ALA A CA 1
ATOM 2097 C C . ALA A 1 269 ? -0.424 -5.783 38.886 1.00 42.78 269 ALA A C 1
ATOM 2099 O O . ALA A 1 269 ? -0.012 -4.630 38.926 1.00 42.78 269 ALA A O 1
ATOM 2100 N N . VAL A 1 270 ? -0.743 -6.437 40.006 1.00 44.41 270 VAL A N 1
ATOM 2101 C CA . VAL A 1 270 ? -0.009 -6.182 41.257 1.00 44.41 270 VAL A CA 1
ATOM 2102 C C . VAL A 1 270 ? 0.517 -7.527 41.737 1.00 44.41 270 VAL A C 1
ATOM 2104 O O . VAL A 1 270 ? -0.159 -8.281 42.432 1.00 44.41 270 VAL A O 1
ATOM 2107 N N . LYS A 1 271 ? 1.743 -7.858 41.319 1.00 44.03 271 LYS A N 1
ATOM 2108 C CA . LYS A 1 271 ? 2.554 -8.841 42.038 1.00 44.03 271 LYS A CA 1
ATOM 2109 C C . LYS A 1 271 ? 2.696 -8.320 43.466 1.00 44.03 271 LYS A C 1
ATOM 2111 O O . LYS A 1 271 ? 3.378 -7.323 43.678 1.00 44.03 271 LYS A O 1
ATOM 2116 N N . ALA A 1 272 ? 2.044 -8.976 44.418 1.00 37.56 272 ALA A N 1
ATOM 2117 C CA . ALA A 1 272 ? 2.330 -8.790 45.830 1.00 37.56 272 ALA A CA 1
ATOM 2118 C C . ALA A 1 272 ? 3.818 -9.121 46.068 1.00 37.56 272 ALA A C 1
ATOM 2120 O O . ALA A 1 272 ? 4.226 -10.250 45.776 1.00 37.56 272 ALA A O 1
ATOM 2121 N N . PRO A 1 273 ? 4.659 -8.190 46.557 1.00 42.56 273 PRO A N 1
ATOM 2122 C CA . PRO A 1 273 ? 5.916 -8.591 47.161 1.00 42.56 273 PRO A CA 1
ATOM 2123 C C . PRO A 1 273 ? 5.573 -9.366 48.435 1.00 42.56 273 PRO A C 1
ATOM 2125 O O . PRO A 1 273 ? 4.781 -8.912 49.260 1.00 42.56 273 PRO A O 1
ATOM 2128 N N . GLY A 1 274 ? 6.111 -10.581 48.530 1.00 42.44 274 GLY A N 1
ATOM 2129 C CA . GLY A 1 274 ? 5.830 -11.525 49.600 1.00 42.44 274 GLY A CA 1
ATOM 2130 C C . GLY A 1 274 ? 6.018 -10.909 50.982 1.00 42.44 274 GLY A C 1
ATOM 2131 O O . GLY A 1 274 ? 7.135 -10.621 51.402 1.00 42.44 274 GLY A O 1
ATOM 2132 N N . GLY A 1 275 ? 4.912 -10.765 51.705 1.00 41.56 275 GLY A N 1
ATOM 2133 C CA . GLY A 1 275 ? 4.924 -10.714 53.156 1.00 41.56 275 GLY A CA 1
ATOM 2134 C C . GLY A 1 275 ? 5.013 -12.140 53.685 1.00 41.56 275 GLY A C 1
ATOM 2135 O O . GLY A 1 275 ? 3.989 -12.782 53.891 1.00 41.56 275 GLY A O 1
ATOM 2136 N N . LEU A 1 276 ? 6.231 -12.637 53.894 1.00 41.47 276 LEU A N 1
ATOM 2137 C CA . LEU A 1 276 ? 6.478 -13.718 54.845 1.00 41.47 276 LEU A CA 1
ATOM 2138 C C . LEU A 1 276 ? 7.121 -13.091 56.078 1.00 41.47 276 LEU A C 1
ATOM 2140 O O . LEU A 1 276 ? 8.335 -12.947 56.172 1.00 41.47 276 LEU A O 1
ATOM 2144 N N . GLY A 1 277 ? 6.258 -12.665 56.995 1.00 46.09 277 GLY A N 1
ATOM 2145 C CA . GLY A 1 277 ? 6.602 -12.450 58.388 1.00 46.09 277 GLY A CA 1
ATOM 2146 C C . GLY A 1 277 ? 5.853 -13.475 59.226 1.00 46.09 277 GLY A C 1
ATOM 2147 O O . GLY A 1 277 ? 4.660 -13.293 59.466 1.00 46.09 277 GLY A O 1
ATOM 2148 N N . ARG A 1 278 ? 6.551 -14.542 59.618 1.00 43.09 278 ARG A N 1
ATOM 2149 C CA . ARG A 1 278 ? 6.612 -15.140 60.962 1.00 43.09 278 ARG A CA 1
ATOM 2150 C C . ARG A 1 278 ? 7.458 -16.403 60.915 1.00 43.09 278 ARG A C 1
ATOM 2152 O O . ARG A 1 278 ? 7.216 -17.229 60.012 1.00 43.09 278 ARG A O 1
#

Secondary structure (DSSP, 8-state):
-HHHHHHHHHHHHHHHHTTT-GGG---HHHHHHHHHHHHT---TTHHHHHHHHHHHHHHHHHTT-S----HHHHHHHHHHHHHHTTT-TTHHHHHHHHHHHHHHHH-SS---TT---HHHHHHHHHHHHH--STTHHHHHHHHHHHHHHHHHTT-GGG---HHHHHHHHHHHHH---TTHHHHHHHHHHHHHHHHHTT-GGG---HHHHHHHHHHHTT--SHHHHHHHHHHHHHHHHHHHTT-GGG---HHHHHHHHHHHHHHTS-------------

Nearest PDB structures (foldseek):
  5w0v-assembly1_A  TM=5.196E-01  e=3.707E+00  Kluyveromyces lactis
  7n6g-assembly1_1G  TM=4.898E-01  e=4.639E+00  Chlamydomonas reinhardtii
  6xns-assembly2_D  TM=2.768E-01  e=2.264E+00  synthetic construct
  5xyf-assembly1_A  TM=2.380E-01  e=2.070E+00  Homo sapiens

Radius of gyration: 23.51 Å; Cα contacts (8 Å, |Δi|>4): 407; chains: 1; bounding box: 57×42×95 Å